Protein AF-A0A962BWR8-F1 (afdb_monomer_lite)

Structure (mmCIF, N/CA/C/O backbone):
data_AF-A0A962BWR8-F1
#
_entry.id   AF-A0A962BWR8-F1
#
loop_
_atom_site.group_PDB
_atom_site.id
_atom_site.type_symbol
_atom_site.label_atom_id
_atom_site.label_alt_id
_atom_site.label_comp_id
_atom_site.label_asym_id
_atom_site.label_entity_id
_atom_site.label_seq_id
_atom_site.pdbx_PDB_ins_code
_atom_site.Cartn_x
_atom_site.Cartn_y
_atom_site.Cartn_z
_atom_site.occupancy
_atom_site.B_iso_or_equiv
_atom_site.auth_seq_id
_atom_site.auth_comp_id
_atom_site.auth_asym_id
_atom_site.auth_atom_id
_atom_site.pdbx_PDB_model_num
ATOM 1 N N . ASN A 1 1 ? -21.742 8.823 1.828 1.00 81.56 1 ASN A N 1
ATOM 2 C CA . ASN A 1 1 ? -21.287 7.888 2.884 1.00 81.56 1 ASN A CA 1
ATOM 3 C C . ASN A 1 1 ? -22.042 8.164 4.175 1.00 81.56 1 ASN A C 1
ATOM 5 O O . ASN A 1 1 ? -22.669 9.212 4.259 1.00 81.56 1 ASN A O 1
ATOM 9 N N . LEU A 1 2 ? -22.054 7.203 5.108 1.00 95.25 2 LEU A N 1
ATOM 10 C CA . LEU A 1 2 ? -22.951 7.196 6.273 1.00 95.25 2 LEU A CA 1
ATOM 11 C C . LEU A 1 2 ? -22.351 7.873 7.514 1.00 95.25 2 LEU A C 1
ATOM 13 O O . LEU A 1 2 ? -23.036 8.660 8.143 1.00 95.25 2 LEU A O 1
ATOM 17 N N . VAL A 1 3 ? -21.090 7.596 7.839 1.00 97.25 3 VAL A N 1
ATOM 18 C CA . VAL A 1 3 ? -20.351 8.223 8.947 1.00 97.25 3 VAL A CA 1
ATOM 19 C C . VAL A 1 3 ? -19.120 8.888 8.342 1.00 97.25 3 VAL A C 1
ATOM 21 O O . VAL A 1 3 ? -18.454 8.269 7.509 1.00 97.25 3 VAL A O 1
ATOM 24 N N . THR A 1 4 ? -18.846 10.142 8.699 1.00 97.38 4 THR A N 1
ATOM 25 C CA . THR A 1 4 ? -17.721 10.913 8.143 1.00 97.38 4 THR A CA 1
ATOM 26 C C . THR A 1 4 ? -16.810 11.459 9.234 1.00 97.38 4 THR A C 1
ATOM 28 O O . THR A 1 4 ? -17.262 11.823 10.311 1.00 97.38 4 THR A O 1
ATOM 31 N N . ASN A 1 5 ? -15.514 11.556 8.971 1.00 97.38 5 ASN A N 1
ATOM 32 C CA . ASN A 1 5 ? -14.559 12.200 9.861 1.00 97.38 5 ASN A CA 1
ATOM 33 C C . ASN A 1 5 ? -14.887 13.696 10.046 1.00 97.38 5 ASN A C 1
ATOM 35 O O . ASN A 1 5 ? -15.147 14.414 9.081 1.00 97.38 5 ASN A O 1
ATOM 39 N N . ALA A 1 6 ? -14.853 14.184 11.286 1.00 96.88 6 ALA A N 1
ATOM 40 C CA . ALA A 1 6 ? -15.118 15.586 11.617 1.00 96.88 6 ALA A CA 1
ATOM 41 C C . ALA A 1 6 ? -13.991 16.530 11.174 1.00 96.88 6 ALA A C 1
ATOM 43 O O . ALA A 1 6 ? -14.228 17.709 10.909 1.00 96.88 6 ALA A O 1
ATOM 44 N N . SER A 1 7 ? -12.765 16.017 11.083 1.00 95.06 7 SER A N 1
ATOM 45 C CA . SER A 1 7 ? -11.599 16.749 10.601 1.00 95.06 7 SER A CA 1
ATOM 46 C C . SER A 1 7 ? -10.652 15.823 9.843 1.00 95.06 7 SER A C 1
ATOM 48 O O . SER A 1 7 ? -10.707 14.602 10.001 1.00 95.06 7 SER A O 1
ATOM 50 N N . TRP A 1 8 ? -9.738 16.383 9.048 1.00 94.81 8 TRP A N 1
ATOM 51 C CA . TRP A 1 8 ? -8.704 15.595 8.367 1.00 94.81 8 TRP A CA 1
ATOM 52 C C . TRP A 1 8 ? -7.778 14.854 9.333 1.00 94.81 8 TRP A C 1
ATOM 54 O O . TRP A 1 8 ? -7.231 13.828 8.950 1.00 94.81 8 TRP A O 1
ATOM 64 N N . ASN A 1 9 ? -7.664 15.295 10.591 1.00 94.62 9 ASN A N 1
ATOM 65 C CA . ASN A 1 9 ? -6.887 14.578 11.605 1.00 94.62 9 ASN A CA 1
ATOM 66 C C . ASN A 1 9 ? -7.457 13.174 11.887 1.00 94.62 9 ASN A C 1
ATOM 68 O O . ASN A 1 9 ? -6.732 12.268 12.293 1.00 94.62 9 ASN A O 1
ATOM 72 N N . ASP A 1 10 ? -8.759 13.004 11.646 1.00 96.44 10 ASP A N 1
ATOM 73 C CA . ASP A 1 10 ? -9.541 11.803 11.929 1.00 96.44 10 ASP A CA 1
ATOM 74 C C . ASP A 1 10 ? -9.836 10.987 10.661 1.00 96.44 10 ASP A C 1
ATOM 76 O O . ASP A 1 10 ? -10.723 10.137 10.659 1.00 96.44 10 ASP A O 1
ATOM 80 N N . ILE A 1 11 ? -9.118 11.239 9.560 1.00 97.00 11 ILE A N 1
ATOM 81 C CA . ILE A 1 11 ? -9.380 10.622 8.246 1.00 97.00 11 ILE A CA 1
ATOM 82 C C . ILE A 1 11 ? -9.348 9.085 8.270 1.00 97.00 11 ILE A C 1
ATOM 84 O O . ILE A 1 11 ? -10.010 8.429 7.465 1.00 97.00 11 ILE A O 1
ATOM 88 N N . TRP A 1 12 ? -8.642 8.492 9.235 1.00 98.00 12 TRP A N 1
ATOM 89 C CA . TRP A 1 12 ? -8.629 7.047 9.446 1.00 98.00 12 TRP A CA 1
ATOM 90 C C . TRP A 1 12 ? -10.008 6.462 9.793 1.00 98.00 12 TRP A C 1
ATOM 92 O O . TRP A 1 12 ? -10.254 5.293 9.501 1.00 98.00 12 TRP A O 1
ATOM 102 N N . LEU A 1 13 ? -10.927 7.250 10.368 1.00 98.44 13 LEU A N 1
ATOM 103 C CA . LEU A 1 13 ? -12.303 6.810 10.627 1.00 98.44 13 LEU A CA 1
ATOM 104 C C . LEU A 1 13 ? -13.076 6.550 9.333 1.00 98.44 13 LEU A C 1
ATOM 106 O O . LEU A 1 13 ? -13.993 5.733 9.327 1.00 98.44 13 LEU A O 1
ATOM 110 N N . ASN A 1 14 ? -12.681 7.188 8.230 1.00 98.06 14 ASN A N 1
ATOM 111 C CA . ASN A 1 14 ? -13.200 6.857 6.912 1.00 98.06 14 ASN A CA 1
ATOM 112 C C . ASN A 1 14 ? -12.399 5.708 6.306 1.00 98.06 14 ASN A C 1
ATOM 114 O O . ASN A 1 14 ? -12.955 4.652 6.006 1.00 98.06 14 ASN A O 1
ATOM 118 N N . GLU A 1 15 ? -11.095 5.910 6.121 1.00 98.06 15 GLU A N 1
ATOM 119 C CA . GLU A 1 15 ? -10.286 5.031 5.273 1.00 98.06 15 GLU A CA 1
ATOM 120 C C . GLU A 1 15 ? -9.938 3.705 5.942 1.00 98.06 15 GLU A C 1
ATOM 122 O O . GLU A 1 15 ? -9.932 2.667 5.285 1.00 98.06 15 GLU A O 1
ATOM 127 N N . GLY A 1 16 ? -9.727 3.705 7.257 1.00 98.44 16 GLY A N 1
ATOM 128 C CA . GLY A 1 16 ? -9.453 2.498 8.030 1.00 98.44 16 GLY A CA 1
ATOM 129 C C . GLY A 1 16 ? -10.673 1.591 8.107 1.00 98.44 16 GLY A C 1
ATOM 130 O O . GLY A 1 16 ? -10.566 0.389 7.873 1.00 98.44 16 GLY A O 1
ATOM 131 N N . PHE A 1 17 ? -11.853 2.170 8.355 1.00 98.62 17 PHE A N 1
ATOM 132 C CA . PHE A 1 17 ? -13.122 1.438 8.317 1.00 98.62 17 PHE A CA 1
ATOM 133 C C . PHE A 1 17 ? -13.446 0.936 6.916 1.00 98.62 17 PHE A C 1
ATOM 135 O O . PHE A 1 17 ? -13.842 -0.217 6.765 1.00 98.62 17 PHE A O 1
ATOM 142 N N . THR A 1 18 ? -13.259 1.775 5.895 1.00 98.50 18 THR A N 1
ATOM 143 C CA . THR A 1 18 ? -13.504 1.384 4.503 1.00 98.50 18 THR A CA 1
ATOM 144 C C . THR A 1 18 ? -12.588 0.237 4.101 1.00 98.50 18 THR A C 1
ATOM 146 O O . THR A 1 18 ? -13.089 -0.775 3.633 1.00 98.50 18 THR A O 1
ATOM 149 N N . SER A 1 19 ? -11.286 0.336 4.378 1.00 98.69 19 SER A N 1
ATOM 150 C CA . SER A 1 19 ? -10.302 -0.708 4.058 1.00 98.69 19 SER A CA 1
ATOM 151 C C . SER A 1 19 ? -10.577 -2.011 4.825 1.00 98.69 19 SER A C 1
ATOM 153 O O . SER A 1 19 ? -10.483 -3.103 4.266 1.00 98.69 19 SER A O 1
ATOM 155 N N . TYR A 1 20 ? -10.986 -1.920 6.097 1.00 98.75 20 TYR A N 1
ATOM 156 C CA . TYR A 1 20 ? -11.400 -3.088 6.877 1.00 98.75 20 TYR A CA 1
ATOM 157 C C . TYR A 1 20 ? -12.636 -3.771 6.273 1.00 98.75 20 TYR A C 1
ATOM 159 O O . TYR A 1 20 ? -12.640 -4.983 6.057 1.00 98.75 20 TYR A O 1
ATOM 167 N N . VAL A 1 21 ? -13.688 -3.003 5.974 1.00 98.44 21 VAL A N 1
ATOM 168 C CA . VAL A 1 21 ? -14.935 -3.538 5.406 1.00 98.44 21 VAL A CA 1
ATOM 169 C C . VAL A 1 21 ? -14.729 -4.041 3.974 1.00 98.44 21 VAL A C 1
ATOM 171 O O . VAL A 1 21 ? -15.295 -5.071 3.615 1.00 98.44 21 VAL A O 1
ATOM 174 N N . GLU A 1 22 ? -13.893 -3.378 3.176 1.00 98.56 22 GLU A N 1
ATOM 175 C CA . GLU A 1 22 ? -13.475 -3.831 1.846 1.00 98.56 22 GLU A CA 1
ATOM 176 C C . GLU A 1 22 ? -12.893 -5.243 1.925 1.00 98.56 22 GLU A C 1
ATOM 178 O O . GLU A 1 22 ? -13.391 -6.151 1.259 1.00 98.56 22 GLU A O 1
ATOM 183 N N . ASN A 1 23 ? -11.917 -5.468 2.808 1.00 98.50 23 ASN A N 1
ATOM 184 C CA . ASN A 1 23 ? -11.296 -6.780 2.951 1.00 98.50 23 ASN A CA 1
ATOM 185 C C . ASN A 1 23 ? -12.276 -7.840 3.497 1.00 98.50 23 ASN A C 1
ATOM 187 O O . ASN A 1 23 ? -12.237 -8.995 3.073 1.00 98.50 23 ASN A O 1
ATOM 191 N N . ARG A 1 24 ? -13.236 -7.452 4.353 1.00 98.44 24 ARG A N 1
ATOM 192 C CA . ARG A 1 24 ? -14.342 -8.334 4.781 1.00 98.44 24 ARG A CA 1
ATOM 193 C C . ARG A 1 24 ? -15.252 -8.743 3.617 1.00 98.44 24 ARG A C 1
ATOM 195 O O . ARG A 1 24 ? -15.729 -9.878 3.596 1.00 98.44 24 ARG A O 1
ATOM 202 N N . VAL A 1 25 ? -15.489 -7.856 2.649 1.00 98.56 25 VAL A N 1
ATOM 203 C CA . VAL A 1 25 ? -16.238 -8.176 1.422 1.00 98.56 25 VAL A CA 1
ATOM 204 C C . VAL A 1 25 ? -15.415 -9.080 0.504 1.00 98.56 25 VAL A C 1
ATOM 206 O O . VAL A 1 25 ? -15.958 -10.051 -0.021 1.00 98.56 25 VAL A O 1
ATOM 209 N N . VAL A 1 26 ? -14.111 -8.824 0.355 1.00 98.38 26 VAL A N 1
ATOM 210 C CA . VAL A 1 26 ? -13.200 -9.709 -0.390 1.00 98.38 26 VAL A CA 1
ATOM 211 C C . VAL A 1 26 ? -13.207 -11.111 0.209 1.00 98.38 26 VAL A C 1
ATOM 213 O O . VAL A 1 26 ? -13.389 -12.080 -0.521 1.00 98.38 26 VAL A O 1
ATOM 216 N N . GLU A 1 27 ? -13.098 -11.232 1.532 1.00 98.31 27 GLU A N 1
ATOM 217 C CA . GLU A 1 27 ? -13.175 -12.519 2.222 1.00 98.31 27 GLU A CA 1
ATOM 218 C C . GLU A 1 27 ? -14.499 -13.241 1.938 1.00 98.31 27 GLU A C 1
ATOM 220 O O . GLU A 1 27 ? -14.503 -14.443 1.675 1.00 98.31 27 GLU A O 1
ATOM 225 N N . ALA A 1 28 ? -15.623 -12.521 1.971 1.00 98.31 28 ALA A N 1
ATOM 226 C CA . ALA A 1 28 ? -16.941 -13.105 1.742 1.00 98.31 28 ALA A CA 1
ATOM 227 C C . ALA A 1 28 ? -17.148 -13.589 0.294 1.00 98.31 28 ALA A C 1
ATOM 229 O O . ALA A 1 28 ? -17.869 -14.562 0.080 1.00 98.31 28 ALA A O 1
ATOM 230 N N . LEU A 1 29 ? -16.542 -12.917 -0.692 1.00 98.38 29 LEU A N 1
ATOM 231 C CA . LEU A 1 29 ? -16.726 -13.214 -2.118 1.00 98.38 29 LEU A CA 1
ATOM 232 C C . LEU A 1 29 ? -15.668 -14.163 -2.688 1.00 98.38 29 LEU A C 1
ATOM 234 O O . LEU A 1 29 ? -15.992 -15.026 -3.502 1.00 98.38 29 LEU A O 1
ATOM 238 N N . TYR A 1 30 ? -14.414 -13.993 -2.276 1.00 97.44 30 TYR A N 1
ATOM 239 C CA . TYR A 1 30 ? -13.247 -14.674 -2.842 1.00 97.44 30 TYR A CA 1
ATOM 240 C C . TYR A 1 30 ? -12.526 -15.576 -1.833 1.00 97.44 30 TYR A C 1
ATOM 242 O O . TYR A 1 30 ? -11.615 -16.317 -2.197 1.00 97.44 30 TYR A O 1
ATOM 250 N N . GLY A 1 31 ? -12.962 -15.565 -0.574 1.00 97.88 31 GLY A N 1
ATOM 251 C CA . GLY A 1 31 ? -12.434 -16.416 0.481 1.00 97.88 31 GLY A CA 1
ATOM 252 C C . GLY A 1 31 ? -11.298 -15.780 1.279 1.00 97.88 31 GLY A C 1
ATOM 253 O O . GLY A 1 31 ? -10.623 -14.838 0.860 1.00 97.88 31 GLY A O 1
ATOM 254 N N . LYS A 1 32 ? -11.074 -16.354 2.464 1.00 96.88 32 LYS A N 1
ATOM 255 C CA . LYS A 1 32 ? -10.088 -15.887 3.448 1.00 96.88 32 LYS A CA 1
ATOM 256 C C . LYS A 1 32 ? -8.651 -15.900 2.940 1.00 96.88 32 LYS A C 1
ATOM 258 O O . LYS A 1 32 ? -7.852 -15.066 3.341 1.00 96.88 32 LYS A O 1
ATOM 263 N N . GLU A 1 33 ? -8.313 -16.841 2.068 1.00 96.56 33 GLU A N 1
ATOM 264 C CA . GLU A 1 33 ? -6.963 -16.919 1.517 1.00 96.56 33 GLU A CA 1
ATOM 265 C C . GLU A 1 33 ? -6.621 -15.664 0.698 1.00 96.56 33 GLU A C 1
ATOM 267 O O . GLU A 1 33 ? -5.561 -15.074 0.903 1.00 96.56 33 GLU A O 1
ATOM 272 N N . GLN A 1 34 ? -7.530 -15.205 -0.173 1.00 97.69 34 GLN A N 1
ATOM 273 C CA . GLN A 1 34 ? -7.305 -13.992 -0.961 1.00 97.69 34 GLN A CA 1
ATOM 274 C C . GLN A 1 34 ? -7.304 -12.738 -0.084 1.00 97.69 34 GLN A C 1
ATOM 276 O O . GLN A 1 34 ? -6.421 -11.897 -0.244 1.00 97.69 34 GLN A O 1
ATOM 281 N N . SER A 1 35 ? -8.235 -12.623 0.869 1.00 98.00 35 SER A N 1
ATOM 282 C CA . SER A 1 35 ? -8.270 -11.459 1.761 1.00 98.00 35 SER A CA 1
ATOM 283 C C . SER A 1 35 ? -6.986 -11.338 2.594 1.00 98.00 35 SER A C 1
ATOM 285 O O . SER A 1 35 ? -6.444 -10.242 2.732 1.00 98.00 35 SER A O 1
ATOM 287 N N . GLN A 1 36 ? -6.419 -12.465 3.044 1.00 97.69 36 GLN A N 1
ATOM 288 C CA . GLN A 1 36 ? -5.125 -12.497 3.730 1.00 97.69 36 GLN A CA 1
ATOM 289 C C . GLN A 1 36 ? -3.944 -12.138 2.818 1.00 97.69 36 GLN A C 1
ATOM 291 O O . GLN A 1 36 ? -3.004 -11.499 3.285 1.00 97.69 36 GLN A O 1
ATOM 296 N N . MET A 1 37 ? -3.963 -12.515 1.532 1.00 98.25 37 MET A N 1
ATOM 297 C CA . MET A 1 37 ? -2.938 -12.060 0.579 1.00 98.25 37 MET A CA 1
ATOM 298 C C . MET A 1 37 ? -2.951 -10.539 0.425 1.00 98.25 37 MET A C 1
ATOM 300 O O . MET A 1 37 ? -1.893 -9.912 0.421 1.00 98.25 37 MET A O 1
ATOM 304 N N . GLU A 1 38 ? -4.138 -9.942 0.328 1.00 98.25 38 GLU A N 1
ATOM 305 C CA . GLU A 1 38 ? -4.286 -8.490 0.218 1.00 98.25 38 GLU A CA 1
ATOM 306 C C . GLU A 1 38 ? -3.805 -7.765 1.480 1.00 98.25 38 GLU A C 1
ATOM 308 O O . GLU A 1 38 ? -3.123 -6.744 1.366 1.00 98.25 38 GLU A O 1
ATOM 313 N N . ASP A 1 39 ? -4.062 -8.322 2.668 1.00 98.25 39 ASP A N 1
ATOM 314 C CA . ASP A 1 39 ? -3.499 -7.810 3.921 1.00 98.25 39 ASP A CA 1
ATOM 315 C C . ASP A 1 39 ? -1.967 -7.885 3.934 1.00 98.25 39 ASP A C 1
ATOM 317 O O . ASP A 1 39 ? -1.317 -6.905 4.292 1.00 98.25 39 ASP A O 1
ATOM 321 N N . VAL A 1 40 ? -1.368 -9.015 3.531 1.00 98.25 40 VAL A N 1
ATOM 322 C CA . VAL A 1 40 ? 0.100 -9.171 3.477 1.00 98.25 40 VAL A CA 1
ATOM 323 C C . VAL A 1 40 ? 0.724 -8.113 2.566 1.00 98.25 40 VAL A C 1
ATOM 325 O O . VAL A 1 40 ? 1.654 -7.421 2.983 1.00 98.25 40 VAL A O 1
ATOM 328 N N . ILE A 1 41 ? 0.186 -7.946 1.354 1.00 97.00 41 ILE A N 1
ATOM 329 C CA . ILE A 1 41 ? 0.675 -6.966 0.372 1.00 97.00 41 ILE A CA 1
ATOM 330 C C . ILE A 1 41 ? 0.523 -5.540 0.918 1.00 97.00 41 ILE A C 1
ATOM 332 O O . ILE A 1 41 ? 1.458 -4.741 0.859 1.00 97.00 41 ILE A O 1
ATOM 336 N N . SER A 1 42 ? -0.630 -5.220 1.507 1.00 97.19 42 SER A N 1
ATOM 337 C CA . SER A 1 42 ? -0.908 -3.883 2.045 1.00 97.19 42 SER A CA 1
ATOM 338 C C . SER A 1 42 ? -0.008 -3.547 3.237 1.00 97.19 42 SER A C 1
ATOM 340 O O . SER A 1 42 ? 0.550 -2.451 3.303 1.00 97.19 42 SER A O 1
ATOM 342 N N . GLN A 1 43 ? 0.188 -4.499 4.155 1.00 97.81 43 GLN A N 1
ATOM 343 C CA . GLN A 1 43 ? 1.084 -4.356 5.307 1.00 97.81 43 GLN A CA 1
ATOM 344 C C . GLN A 1 43 ? 2.543 -4.183 4.865 1.00 97.81 43 GLN A C 1
ATOM 346 O O . GLN A 1 43 ? 3.248 -3.347 5.429 1.00 97.81 43 GLN A O 1
ATOM 351 N N . HIS A 1 44 ? 2.986 -4.917 3.838 1.00 95.25 44 HIS A N 1
ATOM 352 C CA . HIS A 1 44 ? 4.319 -4.746 3.259 1.00 95.25 44 HIS A CA 1
ATOM 353 C C . HIS A 1 44 ? 4.498 -3.358 2.628 1.00 95.25 44 HIS A C 1
ATOM 355 O O . HIS A 1 44 ? 5.483 -2.674 2.913 1.00 95.25 44 HIS A O 1
ATOM 361 N N . GLY A 1 45 ? 3.529 -2.909 1.822 1.00 93.62 45 GLY A N 1
ATOM 362 C CA . GLY A 1 45 ? 3.550 -1.578 1.217 1.00 93.62 45 GLY A CA 1
ATOM 363 C C . GLY A 1 45 ? 3.623 -0.462 2.262 1.00 93.62 45 GLY A C 1
ATOM 364 O O . GLY A 1 45 ? 4.438 0.453 2.130 1.00 93.62 45 GLY A O 1
ATOM 365 N N . LEU A 1 46 ? 2.846 -0.577 3.344 1.00 97.00 46 LEU A N 1
ATOM 366 C CA . LEU A 1 46 ? 2.898 0.376 4.450 1.00 97.00 46 LEU A CA 1
ATOM 367 C C . LEU A 1 46 ? 4.262 0.362 5.159 1.00 97.00 46 LEU A C 1
ATOM 369 O O . LEU A 1 46 ? 4.784 1.424 5.486 1.00 97.00 46 LEU A O 1
ATOM 373 N N . ASP A 1 47 ? 4.874 -0.806 5.383 1.00 95.94 47 ASP A N 1
ATOM 374 C CA . ASP A 1 47 ? 6.205 -0.884 6.002 1.00 95.94 47 ASP A CA 1
ATOM 375 C C . ASP A 1 47 ? 7.272 -0.135 5.189 1.00 95.94 47 ASP A C 1
ATOM 377 O O . ASP A 1 47 ? 8.202 0.430 5.768 1.00 95.94 47 ASP A O 1
ATOM 381 N N . LEU A 1 48 ? 7.173 -0.151 3.856 1.00 93.19 48 LEU A N 1
ATOM 382 C CA . LEU A 1 48 ? 8.070 0.606 2.983 1.00 93.19 48 LEU A CA 1
ATOM 383 C C . LEU A 1 48 ? 7.813 2.110 3.101 1.00 93.19 48 LEU A C 1
ATOM 385 O O . LEU A 1 48 ? 8.752 2.869 3.325 1.00 93.19 48 LEU A O 1
ATOM 389 N N . GLU A 1 49 ? 6.550 2.529 3.030 1.00 94.00 49 GLU A N 1
ATOM 390 C CA . GLU A 1 49 ? 6.160 3.937 3.151 1.00 94.00 49 GLU A CA 1
ATOM 391 C C . GLU A 1 49 ? 6.586 4.540 4.500 1.00 94.00 49 GLU A C 1
ATOM 393 O O . GLU A 1 49 ? 7.187 5.614 4.550 1.00 94.00 49 GLU A O 1
ATOM 398 N N . LEU A 1 50 ? 6.371 3.816 5.604 1.00 96.12 50 LEU A N 1
ATOM 399 C CA . LEU A 1 50 ? 6.736 4.257 6.953 1.00 96.12 50 LEU A CA 1
ATOM 400 C C . LEU A 1 50 ? 8.246 4.495 7.133 1.00 96.12 50 LEU A C 1
ATOM 402 O O . LEU A 1 50 ? 8.629 5.276 8.004 1.00 96.12 50 LEU A O 1
ATOM 406 N N . LYS A 1 51 ? 9.115 3.851 6.342 1.00 95.19 51 LYS A N 1
ATOM 407 C CA . LYS A 1 51 ? 10.573 4.087 6.403 1.00 95.19 51 LYS A CA 1
ATOM 408 C C . LYS A 1 51 ? 10.966 5.450 5.840 1.00 95.19 51 LYS A C 1
ATOM 410 O O . LYS A 1 51 ? 11.950 6.026 6.294 1.00 95.19 51 LYS A O 1
ATOM 415 N N . GLU A 1 52 ? 10.217 5.946 4.862 1.00 90.81 52 GLU A N 1
ATOM 416 C CA . GLU A 1 52 ? 10.484 7.216 4.175 1.00 90.81 52 GLU A CA 1
ATOM 417 C C . GLU A 1 52 ? 9.665 8.378 4.761 1.00 90.81 52 GLU A C 1
ATOM 419 O O . GLU A 1 52 ? 9.999 9.550 4.579 1.00 90.81 52 GLU A O 1
ATOM 424 N N . MET A 1 53 ? 8.595 8.061 5.490 1.00 92.44 53 MET A N 1
ATOM 425 C CA . MET A 1 53 ? 7.663 9.026 6.060 1.00 92.44 53 MET A CA 1
ATOM 426 C C . MET A 1 53 ? 8.189 9.660 7.354 1.00 92.44 53 MET A C 1
ATOM 428 O O . MET A 1 53 ? 8.702 8.979 8.242 1.00 92.44 53 MET A O 1
ATOM 432 N N . ASN A 1 54 ? 7.964 10.967 7.532 1.00 93.12 54 ASN A N 1
ATOM 433 C CA . ASN A 1 54 ? 8.248 11.645 8.799 1.00 93.12 54 ASN A CA 1
ATOM 434 C C . ASN A 1 54 ? 7.438 11.001 9.950 1.00 93.12 54 ASN A C 1
ATOM 436 O O . ASN A 1 54 ? 6.207 10.986 9.864 1.00 93.12 54 ASN A O 1
ATOM 440 N N . PRO A 1 55 ? 8.078 10.541 11.048 1.00 95.00 55 PRO A N 1
ATOM 441 C CA . PRO A 1 55 ? 7.396 9.905 12.179 1.00 95.00 55 PRO A CA 1
ATOM 442 C C . PRO A 1 55 ? 6.218 10.698 12.753 1.00 95.00 55 PRO A C 1
ATOM 444 O O . PRO A 1 55 ? 5.248 10.098 13.206 1.00 95.00 55 PRO A O 1
ATOM 447 N N . LYS A 1 56 ? 6.254 12.037 12.684 1.00 91.69 56 LYS A N 1
ATOM 448 C CA . LYS A 1 56 ? 5.156 12.911 13.130 1.00 91.69 56 LYS A CA 1
ATOM 449 C C . LYS A 1 56 ? 3.811 12.557 12.479 1.00 91.69 56 LYS A C 1
ATOM 451 O O . LYS A 1 56 ? 2.770 12.719 13.107 1.00 91.69 56 LYS A O 1
ATOM 456 N N . TRP A 1 57 ? 3.839 12.098 11.232 1.00 94.19 57 TRP A N 1
ATOM 457 C CA . TRP A 1 57 ? 2.649 11.840 10.423 1.00 94.19 57 TRP A CA 1
ATOM 458 C C . TRP A 1 57 ? 2.247 10.356 10.396 1.00 94.19 57 TRP A C 1
ATOM 460 O O . TRP A 1 57 ? 1.310 9.989 9.703 1.00 94.19 57 TRP A O 1
ATOM 470 N N . GLN A 1 58 ? 2.930 9.496 11.160 1.00 96.44 58 GLN A N 1
ATOM 471 C CA . GLN A 1 58 ? 2.661 8.050 11.198 1.00 96.44 58 GLN A CA 1
ATOM 472 C C . GLN A 1 58 ? 1.618 7.636 12.257 1.00 96.44 58 GLN A C 1
ATOM 474 O O . GLN A 1 58 ? 1.278 6.451 12.378 1.00 96.44 58 GLN A O 1
ATOM 479 N N . ALA A 1 59 ? 1.148 8.583 13.073 1.00 96.88 59 ALA A N 1
ATOM 480 C CA . ALA A 1 59 ? 0.041 8.363 13.999 1.00 96.88 59 ALA A CA 1
ATOM 481 C C . ALA A 1 59 ? -1.265 8.158 13.218 1.00 96.88 59 ALA A C 1
ATOM 483 O O . ALA A 1 59 ? -1.459 8.756 12.161 1.00 96.88 59 ALA A O 1
ATOM 484 N N . LEU A 1 60 ? -2.148 7.297 13.728 1.00 96.75 60 LEU A N 1
ATOM 485 C CA . LEU A 1 60 ? -3.416 7.001 13.065 1.00 96.75 60 LEU A CA 1
ATOM 486 C C . LEU A 1 60 ? -4.424 8.140 13.281 1.00 96.75 60 LEU A C 1
ATOM 488 O O . LEU A 1 60 ? -5.016 8.629 12.322 1.00 96.75 60 LEU A O 1
ATOM 492 N N . ALA A 1 61 ? -4.550 8.604 14.527 1.00 96.62 61 ALA A N 1
ATOM 493 C CA . ALA A 1 61 ? -5.148 9.891 14.855 1.00 96.62 61 ALA A CA 1
ATOM 494 C C . ALA A 1 61 ? -4.068 10.966 14.676 1.00 96.62 61 ALA A C 1
ATOM 496 O O . ALA A 1 61 ? -3.154 11.095 15.496 1.00 96.62 61 ALA A O 1
ATOM 497 N N . MET A 1 62 ? -4.115 11.690 13.558 1.00 93.38 62 MET A N 1
ATOM 498 C CA . MET A 1 62 ? -3.034 12.608 13.203 1.00 93.38 62 MET A CA 1
ATOM 499 C C . MET A 1 62 ? -2.986 13.813 14.154 1.00 93.38 62 MET A C 1
ATOM 501 O O . MET A 1 62 ? -4.025 14.291 14.619 1.00 93.38 62 MET A O 1
ATOM 505 N N . PRO A 1 63 ? -1.789 14.368 14.421 1.00 91.38 63 PRO A N 1
ATOM 506 C CA . PRO A 1 63 ? -1.694 15.649 15.105 1.00 91.38 63 PRO A CA 1
ATOM 507 C C . PRO A 1 63 ? -2.329 16.756 14.253 1.00 91.38 63 PRO A C 1
ATOM 509 O O . PRO A 1 63 ? -2.425 16.640 13.032 1.00 91.38 63 PRO A O 1
ATOM 512 N N . ALA A 1 64 ? -2.704 17.865 14.894 1.00 90.69 64 ALA A N 1
ATOM 513 C CA . ALA A 1 64 ? -3.312 18.999 14.205 1.00 90.69 64 ALA A CA 1
ATOM 514 C C . ALA A 1 64 ? -2.465 19.476 13.009 1.00 90.69 64 ALA A C 1
ATOM 516 O O . ALA A 1 64 ? -1.285 19.809 13.161 1.00 90.69 64 ALA A O 1
ATOM 517 N N . LEU A 1 65 ? -3.093 19.547 11.831 1.00 87.75 65 LEU A N 1
ATOM 518 C CA . LEU A 1 65 ? -2.430 19.958 10.588 1.00 87.75 65 LEU A CA 1
ATOM 519 C C . LEU A 1 65 ? -2.020 21.438 10.578 1.00 87.75 65 LEU A C 1
ATOM 521 O O . LEU A 1 65 ? -1.022 21.800 9.952 1.00 87.75 65 LEU A O 1
ATOM 525 N N . GLY A 1 66 ? -2.751 22.298 11.294 1.00 88.50 66 GLY A N 1
ATOM 526 C CA . GLY A 1 66 ? -2.518 23.742 11.281 1.00 88.50 66 GLY A CA 1
ATOM 527 C C . GLY A 1 66 ? -2.689 24.307 9.869 1.00 88.50 66 GLY A C 1
ATOM 528 O O . GLY A 1 66 ? -3.784 24.253 9.321 1.00 88.50 66 GLY A O 1
ATOM 529 N N . THR A 1 67 ? -1.610 24.836 9.289 1.00 87.56 67 THR A N 1
ATOM 530 C CA . THR A 1 67 ? -1.577 25.354 7.907 1.00 87.56 67 THR A CA 1
ATOM 531 C C . THR A 1 67 ? -1.040 24.348 6.886 1.00 87.56 67 THR A C 1
ATOM 533 O O . THR A 1 67 ? -0.839 24.719 5.735 1.00 87.56 67 THR A O 1
ATOM 536 N N . THR A 1 68 ? -0.740 23.114 7.303 1.00 88.31 68 THR A N 1
ATOM 537 C CA . THR A 1 68 ? -0.264 22.054 6.401 1.00 88.31 68 THR A CA 1
ATOM 538 C C . THR A 1 68 ? -1.414 21.611 5.503 1.00 88.31 68 THR A C 1
ATOM 540 O O . THR A 1 68 ? -2.507 21.344 6.008 1.00 88.31 68 THR A O 1
ATOM 543 N N . ASP A 1 69 ? -1.173 21.521 4.197 1.00 86.69 69 ASP A N 1
ATOM 544 C CA . ASP A 1 69 ? -2.159 21.003 3.249 1.00 86.69 69 ASP A CA 1
ATOM 545 C C . ASP A 1 69 ? -2.419 19.506 3.537 1.00 86.69 69 ASP A C 1
ATOM 547 O O . ASP A 1 69 ? -1.462 18.729 3.620 1.00 86.69 69 ASP A O 1
ATOM 551 N N . PRO A 1 70 ? -3.680 19.064 3.713 1.00 86.38 70 PRO A N 1
ATOM 552 C CA . PRO A 1 70 ? -4.011 17.648 3.864 1.00 86.38 70 PRO A CA 1
ATOM 553 C C . PRO A 1 70 ? -3.443 16.747 2.755 1.00 86.38 70 PRO A C 1
ATOM 555 O O . PRO A 1 70 ? -3.076 15.604 3.033 1.00 86.38 70 PRO A O 1
ATOM 558 N N . ASP A 1 71 ? -3.313 17.252 1.524 1.00 83.12 71 ASP A N 1
ATOM 559 C CA . ASP A 1 71 ? -2.751 16.485 0.407 1.00 83.12 71 ASP A CA 1
ATOM 560 C C . ASP A 1 71 ? -1.241 16.223 0.569 1.00 83.12 71 ASP A C 1
ATOM 562 O O . ASP A 1 71 ? -0.730 15.226 0.050 1.00 83.12 71 ASP A O 1
ATOM 566 N N . GLU A 1 72 ? -0.517 17.063 1.321 1.00 81.25 72 GLU A N 1
ATOM 567 C CA . GLU A 1 72 ? 0.918 16.886 1.602 1.00 81.25 72 GLU A CA 1
ATOM 568 C C . GLU A 1 72 ? 1.195 15.785 2.634 1.00 81.25 72 GLU A C 1
ATOM 570 O O . GLU A 1 72 ? 2.295 15.231 2.666 1.00 81.25 72 GLU A O 1
ATOM 575 N N . VAL A 1 73 ? 0.209 15.455 3.474 1.00 84.62 73 VAL A N 1
ATOM 576 C CA . VAL A 1 73 ? 0.311 14.407 4.507 1.00 84.62 73 VAL A CA 1
ATOM 577 C C . VAL A 1 73 ? -0.457 13.131 4.147 1.00 84.62 73 VAL A C 1
ATOM 579 O O . VAL A 1 73 ? -0.499 12.185 4.938 1.00 84.62 73 VAL A O 1
ATOM 582 N N . SER A 1 74 ? -1.050 13.083 2.950 1.00 86.12 74 SER A N 1
ATOM 583 C CA . SER A 1 74 ? -1.709 11.890 2.420 1.00 86.12 74 SER A CA 1
ATOM 584 C C . SER A 1 74 ? -0.739 10.706 2.385 1.00 86.12 74 SER A C 1
ATOM 586 O O . SER A 1 74 ? 0.356 10.799 1.833 1.00 86.12 74 SER A O 1
ATOM 588 N N . SER A 1 75 ? -1.171 9.569 2.927 1.00 92.25 75 SER A N 1
ATOM 589 C CA . SER A 1 75 ? -0.367 8.346 3.036 1.00 92.25 75 SER A CA 1
ATOM 590 C C . SER A 1 75 ? -1.243 7.093 3.085 1.00 92.25 75 SER A C 1
ATOM 592 O O . SER A 1 75 ? -2.470 7.184 3.179 1.00 92.25 75 SER A O 1
ATOM 594 N N . GLY A 1 76 ? -0.622 5.914 3.068 1.00 95.06 76 GLY A N 1
ATOM 595 C CA . GLY A 1 76 ? -1.279 4.632 3.328 1.00 95.06 76 GLY A CA 1
ATOM 596 C C . GLY A 1 76 ? -1.632 4.387 4.800 1.00 95.06 76 GLY A C 1
ATOM 597 O O . GLY A 1 76 ? -2.380 3.453 5.092 1.00 95.06 76 GLY A O 1
ATOM 598 N N . VAL A 1 77 ? -1.152 5.217 5.737 1.00 97.69 77 VAL A N 1
ATOM 599 C CA . VAL A 1 77 ? -1.389 5.065 7.186 1.00 97.69 77 VAL A CA 1
ATOM 600 C C . VAL A 1 77 ? -2.881 4.976 7.540 1.00 97.69 77 VAL A C 1
ATOM 602 O O . VAL A 1 77 ? -3.267 3.964 8.132 1.00 97.69 77 VAL A O 1
ATOM 605 N N . PRO A 1 78 ? -3.751 5.947 7.188 1.00 97.94 78 PRO A N 1
ATOM 606 C CA . PRO A 1 78 ? -5.157 5.897 7.592 1.00 97.94 78 PRO A CA 1
ATOM 607 C C . PRO A 1 78 ? -5.909 4.685 7.032 1.00 97.94 78 PRO A C 1
ATOM 609 O O . PRO A 1 78 ? -6.831 4.208 7.684 1.00 97.94 78 PRO A O 1
ATOM 612 N N . TYR A 1 79 ? -5.477 4.154 5.886 1.00 98.50 79 TYR A N 1
ATOM 613 C CA . TYR A 1 79 ? -6.040 2.963 5.253 1.00 98.50 79 TYR A CA 1
ATOM 614 C C . TYR A 1 79 ? -5.561 1.690 5.958 1.00 98.50 79 TYR A C 1
ATOM 616 O O . TYR A 1 79 ? -6.329 0.989 6.614 1.00 98.50 79 TYR A O 1
ATOM 624 N N . VAL A 1 80 ? -4.260 1.408 5.863 1.00 98.62 80 VAL A N 1
ATOM 625 C CA . VAL A 1 80 ? -3.689 0.108 6.227 1.00 98.62 80 VAL A CA 1
ATOM 626 C C . VAL A 1 80 ? -3.521 -0.019 7.739 1.00 98.62 80 VAL A C 1
ATOM 628 O O . VAL A 1 80 ? -3.932 -1.024 8.314 1.00 98.62 80 VAL A O 1
ATOM 631 N N . LYS A 1 81 ? -2.980 1.001 8.424 1.00 98.62 81 LYS A N 1
ATOM 632 C CA . LYS A 1 81 ? -2.876 0.977 9.895 1.00 98.62 81 LYS A CA 1
ATOM 633 C C . LYS A 1 81 ? -4.261 1.062 10.540 1.00 98.62 81 LYS A C 1
ATOM 635 O O . LYS A 1 81 ? -4.486 0.414 11.559 1.00 98.62 81 LYS A O 1
ATOM 640 N N . GLY A 1 82 ? -5.190 1.801 9.927 1.00 98.69 82 GLY A N 1
ATOM 641 C CA . GLY A 1 82 ? -6.585 1.882 10.363 1.00 98.69 82 GLY A CA 1
ATOM 642 C C . GLY A 1 82 ? -7.312 0.543 10.280 1.00 98.69 82 GLY A C 1
ATOM 643 O O . GLY A 1 82 ? -7.867 0.084 11.278 1.00 98.69 82 GLY A O 1
ATOM 644 N N . ALA A 1 83 ? -7.241 -0.134 9.133 1.00 98.81 83 ALA A N 1
ATOM 645 C CA . ALA A 1 83 ? -7.810 -1.470 8.986 1.00 98.81 83 ALA A CA 1
ATOM 646 C C . ALA A 1 83 ? -7.159 -2.480 9.933 1.00 98.81 83 ALA A C 1
ATOM 648 O O . ALA A 1 83 ? -7.857 -3.257 10.581 1.00 98.81 83 ALA A O 1
ATOM 649 N N . TRP A 1 84 ? -5.834 -2.434 10.079 1.00 98.75 84 TRP A N 1
ATOM 650 C CA . TRP A 1 84 ? -5.107 -3.349 10.955 1.00 98.75 84 TRP A CA 1
ATOM 651 C C . TRP A 1 84 ? -5.444 -3.134 12.437 1.00 98.75 84 TRP A C 1
ATOM 653 O O . TRP A 1 84 ? -5.538 -4.098 13.200 1.00 98.75 84 TRP A O 1
ATOM 663 N N . PHE A 1 85 ? -5.717 -1.895 12.850 1.00 98.81 85 PHE A N 1
ATOM 664 C CA . PHE A 1 85 ? -6.253 -1.610 14.178 1.00 98.81 85 PHE A CA 1
ATOM 665 C C . PHE A 1 85 ? -7.640 -2.244 14.380 1.00 98.81 85 PHE A C 1
ATOM 667 O O . PHE A 1 85 ? -7.872 -2.901 15.396 1.00 98.81 85 PHE A O 1
ATOM 674 N N . LEU A 1 86 ? -8.545 -2.137 13.404 1.00 98.81 86 LEU A N 1
ATOM 675 C CA . LEU A 1 86 ? -9.861 -2.784 13.476 1.00 98.81 86 LEU A CA 1
ATOM 676 C C . LEU A 1 86 ? -9.751 -4.319 13.463 1.00 98.81 86 LEU A C 1
ATOM 678 O O . LEU A 1 86 ? -10.427 -4.983 14.244 1.00 98.81 86 LEU A O 1
ATOM 682 N N . GLN A 1 87 ? -8.837 -4.891 12.675 1.00 98.62 87 GLN A N 1
ATOM 683 C CA . GLN A 1 87 ? -8.508 -6.322 12.718 1.00 98.62 87 GLN A CA 1
ATOM 684 C C . GLN A 1 87 ? -7.941 -6.734 14.081 1.00 98.62 87 GLN A C 1
ATOM 686 O O . GLN A 1 87 ? -8.243 -7.818 14.574 1.00 98.62 87 GLN A O 1
ATOM 691 N N . PHE A 1 88 ? -7.132 -5.890 14.725 1.00 98.75 88 PHE A N 1
ATOM 692 C CA . PHE A 1 88 ? -6.654 -6.137 16.084 1.00 98.75 88 PHE A CA 1
ATOM 693 C C . PHE A 1 88 ? -7.821 -6.204 17.079 1.00 98.75 88 PHE A C 1
ATOM 695 O O . PHE A 1 88 ? -7.859 -7.125 17.897 1.00 98.75 88 PHE A O 1
ATOM 702 N N . LEU A 1 89 ? -8.796 -5.294 16.989 1.00 98.69 89 LEU A N 1
ATOM 703 C CA . LEU A 1 89 ? -10.010 -5.363 17.806 1.00 98.69 89 LEU A CA 1
ATOM 704 C C . LEU A 1 89 ? -10.806 -6.643 17.501 1.00 98.69 89 LEU A C 1
ATOM 706 O O . LEU A 1 89 ? -11.140 -7.388 18.422 1.00 98.69 89 LEU A O 1
ATOM 710 N N . GLU A 1 90 ? -11.015 -6.974 16.226 1.00 98.50 90 GLU A N 1
ATOM 711 C CA . GLU A 1 90 ? -11.658 -8.225 15.809 1.00 98.50 90 GLU A CA 1
ATOM 712 C C . GLU A 1 90 ? -10.964 -9.455 16.416 1.00 98.50 90 GLU A C 1
ATOM 714 O O . GLU A 1 90 ? -11.623 -10.335 16.960 1.00 98.50 90 GLU A O 1
ATOM 719 N N . GLN A 1 91 ? -9.631 -9.511 16.387 1.00 97.50 91 GLN A N 1
ATOM 720 C CA . GLN A 1 91 ? -8.851 -10.619 16.947 1.00 97.50 91 GLN A CA 1
ATOM 721 C C . GLN A 1 91 ? -8.995 -10.741 18.470 1.00 97.50 91 GLN A C 1
ATOM 723 O O . GLN A 1 91 ? -8.866 -11.841 19.009 1.00 97.50 91 GLN A O 1
ATOM 728 N N . ARG A 1 92 ? -9.213 -9.628 19.178 1.00 98.00 92 ARG A N 1
ATOM 729 C CA . ARG A 1 92 ? -9.315 -9.595 20.646 1.00 98.00 92 ARG A CA 1
ATOM 730 C C . ARG A 1 92 ? -10.721 -9.900 21.158 1.00 98.00 92 ARG A C 1
ATOM 732 O O . ARG A 1 92 ? -10.850 -10.457 22.248 1.00 98.00 92 ARG A O 1
ATOM 739 N N . PHE A 1 93 ? -11.749 -9.558 20.388 1.00 98.44 93 PHE A N 1
ATOM 740 C CA . PHE A 1 93 ? -13.151 -9.741 20.777 1.00 98.44 93 PHE A CA 1
ATOM 741 C C . PHE A 1 93 ? -13.855 -10.888 20.036 1.00 98.44 93 PHE A C 1
ATOM 743 O O . PHE A 1 93 ? -14.843 -11.416 20.539 1.00 98.44 93 PHE A O 1
ATOM 750 N N . GLY A 1 94 ? -13.340 -11.307 18.879 1.00 98.12 94 GLY A N 1
ATOM 751 C CA . GLY A 1 94 ? -14.007 -12.230 17.963 1.00 98.12 94 GLY A CA 1
ATOM 752 C C . GLY A 1 94 ? -15.128 -11.549 17.171 1.00 98.12 94 GLY A C 1
ATOM 753 O O . GLY A 1 94 ? -15.769 -10.608 17.642 1.00 98.12 94 GLY A O 1
ATOM 754 N N . ARG A 1 95 ? -15.402 -12.045 15.958 1.00 97.94 95 ARG A N 1
ATOM 755 C CA . ARG A 1 95 ? -16.417 -11.463 15.056 1.00 97.94 95 ARG A CA 1
ATOM 756 C C . ARG A 1 95 ? -17.826 -11.459 15.638 1.00 97.94 95 ARG A C 1
ATOM 758 O O . ARG A 1 95 ? -18.564 -10.511 15.412 1.00 97.94 95 ARG A O 1
ATOM 765 N N . GLU A 1 96 ? -18.183 -12.469 16.429 1.00 98.12 96 GLU A N 1
ATOM 766 C CA . GLU A 1 96 ? -19.507 -12.547 17.065 1.00 98.12 96 GLU A CA 1
ATOM 767 C C . GLU A 1 96 ? -19.798 -11.348 17.980 1.00 98.12 96 GLU A C 1
ATOM 769 O O . GLU A 1 96 ? -20.949 -10.941 18.117 1.00 98.12 96 GLU A O 1
ATOM 774 N N . VAL A 1 97 ? -18.757 -10.756 18.575 1.00 98.44 97 VAL A N 1
ATOM 775 C CA . VAL A 1 97 ? -18.859 -9.561 19.422 1.00 98.44 97 VAL A CA 1
ATOM 776 C C . VAL A 1 97 ? -18.556 -8.289 18.629 1.00 98.44 97 VAL A C 1
ATOM 778 O O . VAL A 1 97 ? -19.224 -7.272 18.816 1.00 98.44 97 VAL A O 1
ATOM 781 N N . PHE A 1 98 ? -17.562 -8.335 17.741 1.00 98.69 98 PHE A N 1
ATOM 782 C CA . PHE A 1 98 ? -17.083 -7.161 17.017 1.00 98.69 98 PHE A CA 1
ATOM 783 C C . PHE A 1 98 ? -18.025 -6.709 15.892 1.00 98.69 98 PHE A C 1
ATOM 785 O O . PHE A 1 98 ? -18.233 -5.509 15.723 1.00 98.69 98 PHE A O 1
ATOM 792 N N . ASP A 1 99 ? -18.658 -7.634 15.166 1.00 98.62 99 ASP A N 1
ATOM 793 C CA . ASP A 1 99 ? -19.546 -7.286 14.051 1.00 98.62 99 ASP A CA 1
ATOM 794 C C . ASP A 1 99 ? -20.810 -6.531 14.519 1.00 98.62 99 ASP A C 1
ATOM 796 O O . ASP A 1 99 ? -21.150 -5.512 13.908 1.00 98.62 99 ASP A O 1
ATOM 800 N N . PRO A 1 100 ? -21.506 -6.938 15.607 1.00 98.56 100 PRO A N 1
ATOM 801 C CA . PRO A 1 100 ? -22.600 -6.142 16.167 1.00 98.56 100 PRO A CA 1
ATOM 802 C C . PRO A 1 100 ? -22.157 -4.763 16.664 1.00 98.56 100 PRO A C 1
ATOM 804 O O . PRO A 1 100 ? -22.902 -3.801 16.498 1.00 98.56 100 PRO A O 1
ATOM 807 N N . PHE A 1 101 ? -20.954 -4.653 17.238 1.00 98.62 101 PHE A N 1
ATOM 808 C CA . PHE A 1 101 ? -20.378 -3.370 17.645 1.00 98.62 101 PHE A CA 1
ATOM 809 C C . PHE A 1 101 ? -20.172 -2.437 16.443 1.00 98.62 101 PHE A C 1
ATOM 811 O O . PHE A 1 101 ? -20.599 -1.286 16.487 1.00 98.62 101 PHE A O 1
ATOM 818 N N . LEU A 1 102 ? -19.588 -2.937 15.349 1.00 98.06 102 LEU A N 1
ATOM 819 C CA . LEU A 1 102 ? -19.396 -2.161 14.119 1.00 98.06 102 LEU A CA 1
ATOM 820 C C . LEU A 1 102 ? -20.720 -1.720 13.495 1.00 98.06 102 LEU A C 1
ATOM 822 O O . LEU A 1 102 ? -20.840 -0.581 13.050 1.00 98.06 102 LEU A O 1
ATOM 826 N N . ARG A 1 103 ? -21.723 -2.604 13.472 1.00 98.25 103 ARG A N 1
ATOM 827 C CA . ARG A 1 103 ? -23.062 -2.241 12.992 1.00 98.25 103 ARG A CA 1
ATOM 828 C C . ARG A 1 103 ? -23.668 -1.139 13.856 1.00 98.25 103 ARG A C 1
ATOM 830 O O . ARG A 1 103 ? -24.126 -0.140 13.318 1.00 98.25 103 ARG A O 1
ATOM 837 N N . GLY A 1 104 ? -23.592 -1.295 15.179 1.00 98.50 104 GLY A N 1
ATOM 838 C CA . GLY A 1 104 ? -24.042 -0.284 16.130 1.00 98.50 104 GLY A CA 1
ATOM 839 C C . GLY A 1 104 ? -23.362 1.067 15.914 1.00 98.50 104 GLY A C 1
ATOM 840 O O . GLY A 1 104 ? -24.050 2.080 15.924 1.00 98.50 104 GLY A O 1
ATOM 841 N N . TRP A 1 105 ? -22.048 1.081 15.658 1.00 98.44 105 TRP A N 1
ATOM 842 C CA . TRP A 1 105 ? -21.289 2.301 15.368 1.00 98.44 105 TRP A CA 1
ATOM 843 C C . TRP A 1 105 ? -21.846 3.044 14.151 1.00 98.44 105 TRP A C 1
ATOM 845 O O . TRP A 1 105 ? -22.082 4.250 14.225 1.00 98.44 105 TRP A O 1
ATOM 855 N N . PHE A 1 106 ? -22.090 2.331 13.048 1.00 98.31 106 PHE A N 1
ATOM 856 C CA . PHE A 1 106 ? -22.654 2.924 11.836 1.00 98.31 106 PHE A CA 1
ATOM 857 C C . PHE A 1 106 ? -24.101 3.391 12.022 1.00 98.31 106 PHE A C 1
ATOM 859 O O . PHE A 1 106 ? -24.449 4.471 11.547 1.00 98.31 106 PHE A O 1
ATOM 866 N N . ASP A 1 107 ? -24.925 2.613 12.727 1.00 98.38 107 ASP A N 1
ATOM 867 C CA . ASP A 1 107 ? -26.329 2.947 12.974 1.00 98.38 107 ASP A CA 1
ATOM 868 C C . ASP A 1 107 ? -26.463 4.181 13.884 1.00 98.38 107 ASP A C 1
ATOM 870 O O . ASP A 1 107 ? -27.249 5.084 13.596 1.00 98.38 107 ASP A O 1
ATOM 874 N N . SER A 1 108 ? -25.676 4.265 14.965 1.00 97.94 108 SER A N 1
ATOM 875 C CA . SER A 1 108 ? -25.774 5.361 15.940 1.00 97.94 108 SER A CA 1
ATOM 876 C C . SER A 1 108 ? -25.196 6.686 15.442 1.00 97.94 108 SER A C 1
ATOM 878 O O . SER A 1 108 ? -25.607 7.743 15.918 1.00 97.94 108 SER A O 1
ATOM 880 N N . HIS A 1 109 ? -24.270 6.643 14.480 1.00 98.25 109 HIS A N 1
ATOM 881 C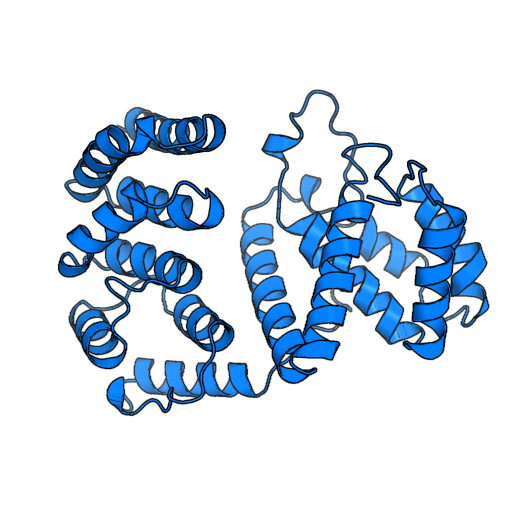 CA . HIS A 1 109 ? -23.629 7.827 13.893 1.00 98.25 109 HIS A CA 1
ATOM 882 C C . HIS A 1 109 ? -24.092 8.095 12.457 1.00 98.25 109 HIS A C 1
ATOM 884 O O . HIS A 1 109 ? -23.456 8.851 11.720 1.00 98.25 109 HIS A O 1
ATOM 890 N N . ALA A 1 110 ? -25.205 7.484 12.043 1.00 98.19 110 ALA A N 1
ATOM 891 C CA . ALA A 1 110 ? -25.763 7.657 10.714 1.00 98.19 110 ALA A CA 1
ATOM 892 C C . ALA A 1 110 ? -25.961 9.143 10.368 1.00 98.19 110 ALA A C 1
ATOM 894 O O . ALA A 1 110 ? -26.667 9.876 11.060 1.00 98.19 110 ALA A O 1
ATOM 895 N N . PHE A 1 111 ? -25.341 9.559 9.264 1.00 98.00 111 PHE A N 1
ATOM 896 C CA . PHE A 1 111 ? -25.295 10.922 8.731 1.00 98.00 111 PHE A CA 1
ATOM 897 C C . PHE A 1 111 ? -24.680 11.961 9.680 1.00 98.00 111 PHE A C 1
ATOM 899 O O . PHE A 1 111 ? -25.052 13.134 9.638 1.00 98.00 111 PHE A O 1
ATOM 906 N N . GLN A 1 112 ? -23.728 11.539 10.514 1.00 98.06 112 GLN A N 1
ATOM 907 C CA . GLN A 1 112 ? -22.996 12.409 11.433 1.00 98.06 112 GLN A CA 1
ATOM 908 C C . GLN A 1 112 ? -21.506 12.479 11.097 1.00 98.06 112 GLN A C 1
ATOM 910 O O . GLN A 1 112 ? -20.942 11.606 10.426 1.00 98.06 112 GLN A O 1
ATOM 915 N N . SER A 1 113 ? -20.877 13.533 11.619 1.00 98.19 113 SER A N 1
ATOM 916 C CA . SER A 1 113 ? -19.429 13.690 11.622 1.00 98.19 113 SER A CA 1
ATOM 917 C C . SER A 1 113 ? -18.855 13.347 12.992 1.00 98.19 113 SER A C 1
ATOM 919 O O . SER A 1 113 ? -19.361 13.847 13.990 1.00 98.19 113 SER A O 1
ATOM 921 N N . VAL A 1 114 ? -17.797 12.538 13.027 1.00 98.12 114 VAL A N 1
ATOM 922 C CA . VAL A 1 114 ? -17.195 11.995 14.256 1.00 98.12 114 VAL A CA 1
ATOM 923 C C . VAL A 1 114 ? -15.685 12.203 14.294 1.00 98.12 114 VAL A C 1
ATOM 925 O O . VAL A 1 114 ? -15.016 12.206 13.259 1.00 98.12 114 VAL A O 1
ATOM 928 N N . ASN A 1 115 ? -15.131 12.360 15.490 1.00 98.06 115 ASN A N 1
ATOM 929 C CA . ASN A 1 115 ? -13.691 12.412 15.728 1.00 98.06 115 ASN A CA 1
ATOM 930 C C . ASN A 1 115 ? -13.175 11.161 16.463 1.00 98.06 115 ASN A C 1
ATOM 932 O O . ASN A 1 115 ? -13.934 10.317 16.946 1.00 98.06 115 ASN A O 1
ATOM 936 N N . SER A 1 116 ? -11.851 11.036 16.552 1.00 98.12 116 SER A N 1
ATOM 937 C CA . SER A 1 116 ? -11.193 9.869 17.149 1.00 98.12 116 SER A CA 1
ATOM 938 C C . SER A 1 116 ? -11.540 9.682 18.631 1.00 98.12 116 SER A C 1
ATOM 940 O O . SER A 1 116 ? -11.647 8.547 19.091 1.00 98.12 116 SER A O 1
ATOM 942 N N . ALA A 1 117 ? -11.752 10.768 19.383 1.00 98.00 117 ALA A N 1
ATOM 943 C CA . ALA A 1 117 ? -12.129 10.689 20.794 1.00 98.00 117 ALA A CA 1
ATOM 944 C C . ALA A 1 117 ? -13.559 10.153 20.973 1.00 98.00 117 ALA A C 1
ATOM 946 O O . ALA A 1 117 ? -13.800 9.366 21.887 1.00 98.00 117 ALA A O 1
ATOM 947 N N . GLU A 1 118 ? -14.484 10.512 20.079 1.00 98.50 118 GLU A N 1
ATOM 948 C CA . GLU A 1 118 ? -15.845 9.958 20.055 1.00 98.50 118 GLU A CA 1
ATOM 949 C C . GLU A 1 118 ? -15.833 8.457 19.745 1.00 98.50 118 GLU A C 1
ATOM 951 O O . GLU A 1 118 ? -16.514 7.688 20.423 1.00 98.50 118 GLU A O 1
ATOM 956 N N . PHE A 1 119 ? -14.995 8.007 18.801 1.00 98.50 119 PHE A N 1
ATOM 957 C CA . PHE A 1 119 ? -14.813 6.573 18.556 1.00 98.50 119 PHE A CA 1
ATOM 958 C C . PHE A 1 119 ? -14.265 5.835 19.785 1.00 98.50 119 PHE A C 1
ATOM 960 O O . PHE A 1 119 ? -14.776 4.776 20.150 1.00 98.50 119 PHE A O 1
ATOM 967 N N . VAL A 1 120 ? -13.247 6.391 20.449 1.00 98.50 120 VAL A N 1
ATOM 968 C CA . VAL A 1 120 ? -12.671 5.793 21.664 1.00 98.50 120 VAL A CA 1
ATOM 969 C C . VAL A 1 120 ? -13.711 5.725 22.785 1.00 98.50 120 VAL A C 1
ATOM 971 O O . VAL A 1 120 ? -13.858 4.677 23.412 1.00 98.50 120 VAL A O 1
ATOM 974 N N . ALA A 1 121 ? -14.491 6.788 22.997 1.00 98.62 121 ALA A N 1
ATOM 975 C CA . ALA A 1 121 ? -15.586 6.787 23.966 1.00 98.62 121 ALA A CA 1
ATOM 976 C C . ALA A 1 121 ? -16.625 5.699 23.644 1.00 98.62 121 ALA A C 1
ATOM 978 O O . ALA A 1 121 ? -16.989 4.910 24.519 1.00 98.62 121 ALA A O 1
ATOM 979 N N . TYR A 1 122 ? -17.025 5.585 22.374 1.00 98.69 122 TYR A N 1
ATOM 980 C CA . TYR A 1 122 ? -17.951 4.551 21.923 1.00 98.69 122 TYR A CA 1
ATOM 981 C C . TYR A 1 122 ? -17.394 3.135 22.129 1.00 98.69 122 TYR A C 1
ATOM 983 O O . TYR A 1 122 ? -18.126 2.241 22.558 1.00 98.69 122 TYR A O 1
ATOM 991 N N . LEU A 1 123 ? -16.097 2.919 21.878 1.00 98.38 123 LEU A N 1
ATOM 992 C CA . LEU A 1 123 ? -15.401 1.656 22.140 1.00 98.38 123 LEU A CA 1
ATOM 993 C C . LEU A 1 123 ? -15.432 1.295 23.632 1.00 98.38 123 LEU A C 1
ATOM 995 O O . LEU A 1 123 ? -15.732 0.144 23.969 1.00 98.38 123 LEU A O 1
ATOM 999 N N . HIS A 1 124 ? -15.164 2.254 24.524 1.00 98.31 124 HIS A N 1
ATOM 1000 C CA . HIS A 1 124 ? -15.222 2.042 25.976 1.00 98.31 124 HIS A CA 1
ATOM 1001 C C . HIS A 1 124 ? -16.625 1.721 26.481 1.00 98.31 124 HIS A C 1
ATOM 1003 O O . HIS A 1 124 ? -16.763 0.926 27.409 1.00 98.31 124 HIS A O 1
ATOM 1009 N N . GLU A 1 125 ? -17.652 2.319 25.888 1.00 98.38 125 GLU A N 1
ATOM 1010 C CA . GLU A 1 125 ? -19.038 2.103 26.296 1.00 98.38 125 GLU A CA 1
ATOM 1011 C C . GLU A 1 125 ? -19.611 0.792 25.736 1.00 98.38 125 GLU A C 1
ATOM 1013 O O . GLU A 1 125 ? -20.300 0.060 26.447 1.00 98.38 125 GLU A O 1
ATOM 1018 N N . ASN A 1 126 ? -19.303 0.454 24.479 1.00 98.50 126 ASN A N 1
ATOM 1019 C CA . ASN A 1 126 ? -20.042 -0.578 23.745 1.00 98.50 126 ASN A CA 1
ATOM 1020 C C . ASN A 1 126 ? -19.257 -1.874 23.502 1.00 98.50 126 ASN A C 1
ATOM 1022 O O . ASN A 1 126 ? -19.870 -2.944 23.418 1.00 98.50 126 ASN A O 1
ATOM 1026 N N . LEU A 1 127 ? -17.921 -1.818 23.419 1.00 98.19 127 LEU A N 1
ATOM 1027 C CA . LEU A 1 127 ? -17.084 -2.988 23.121 1.00 98.19 127 LEU A CA 1
ATOM 1028 C C . LEU A 1 127 ? -16.326 -3.492 24.349 1.00 98.19 127 LEU A C 1
ATOM 1030 O O . LEU A 1 127 ? -16.432 -4.667 24.703 1.00 98.19 127 LEU A O 1
ATOM 1034 N N . LEU A 1 128 ? -15.592 -2.609 25.031 1.00 97.00 128 LEU A N 1
ATOM 1035 C CA . LEU A 1 128 ? -14.720 -2.993 26.143 1.00 97.00 128 LEU A CA 1
ATOM 1036 C C . LEU A 1 128 ? -15.454 -3.729 27.284 1.00 97.00 128 LEU A C 1
ATOM 1038 O O . LEU A 1 128 ? -14.906 -4.718 27.775 1.00 97.00 128 LEU A O 1
ATOM 1042 N N . PRO A 1 129 ? -16.703 -3.386 27.670 1.00 97.75 129 PRO A N 1
ATOM 1043 C CA . PRO A 1 129 ? -17.419 -4.107 28.722 1.00 97.75 129 PRO A CA 1
ATOM 1044 C C . PRO A 1 129 ? -17.716 -5.573 28.376 1.00 97.75 129 PRO A C 1
ATOM 1046 O O . PRO A 1 129 ? -17.945 -6.375 29.279 1.00 97.75 129 PRO A O 1
ATOM 1049 N N . LYS A 1 130 ? -17.690 -5.952 27.088 1.00 96.75 130 LYS A N 1
ATOM 1050 C CA . LYS A 1 130 ? -17.870 -7.346 26.641 1.00 96.75 130 LYS A CA 1
ATOM 1051 C C . LYS A 1 130 ? -16.661 -8.221 26.981 1.00 96.75 130 LYS A C 1
ATOM 1053 O O . LYS A 1 130 ? -16.819 -9.421 27.181 1.00 96.75 130 LYS A O 1
ATOM 1058 N N . ASN A 1 131 ? -15.470 -7.627 27.065 1.00 96.00 131 ASN A N 1
ATOM 1059 C CA . ASN A 1 131 ? -14.253 -8.274 27.547 1.00 96.00 131 ASN A CA 1
ATOM 1060 C C . ASN A 1 131 ? -13.248 -7.210 28.047 1.00 96.00 131 ASN A C 1
ATOM 1062 O O . ASN A 1 131 ? -12.380 -6.777 27.285 1.00 96.00 131 ASN A O 1
ATOM 1066 N N . PRO A 1 132 ? -13.315 -6.799 29.329 1.00 93.50 132 PRO A N 1
ATOM 1067 C CA . PRO A 1 132 ? -12.546 -5.656 29.841 1.00 93.50 132 PRO A CA 1
ATOM 1068 C C . PRO A 1 132 ? -11.022 -5.810 29.806 1.00 93.50 132 PRO A C 1
ATOM 1070 O O . PRO A 1 132 ? -10.300 -4.836 29.988 1.00 93.50 132 PRO A O 1
ATOM 1073 N N . LYS A 1 133 ? -10.514 -7.034 29.620 1.00 93.94 133 LYS A N 1
ATOM 1074 C CA . LYS A 1 133 ? -9.074 -7.327 29.539 1.00 93.94 133 LYS A CA 1
ATOM 1075 C C . LYS A 1 133 ? -8.595 -7.556 28.103 1.00 93.94 133 LYS A C 1
ATOM 1077 O O . LYS A 1 133 ? -7.422 -7.857 27.904 1.00 93.94 133 LYS A O 1
ATOM 1082 N N . ALA A 1 134 ? -9.488 -7.454 27.117 1.00 95.88 134 ALA A N 1
ATOM 1083 C CA . ALA A 1 134 ? -9.179 -7.699 25.712 1.00 95.88 134 ALA A CA 1
ATOM 1084 C C . ALA A 1 134 ? -8.184 -6.685 25.144 1.00 95.88 134 ALA A C 1
ATOM 1086 O O . ALA A 1 134 ? -7.318 -7.063 24.357 1.00 95.88 134 ALA A O 1
ATOM 1087 N N . VAL A 1 135 ? -8.313 -5.416 25.534 1.00 97.38 135 VAL A N 1
ATOM 1088 C CA . VAL A 1 135 ? -7.494 -4.302 25.051 1.00 97.38 135 VAL A CA 1
ATOM 1089 C C . VAL A 1 135 ? -7.189 -3.376 26.223 1.00 97.38 135 VAL A C 1
ATOM 1091 O O . VAL A 1 135 ? -8.067 -3.068 27.023 1.00 97.38 135 VAL A O 1
ATOM 1094 N N . THR A 1 136 ? -5.938 -2.947 26.333 1.00 97.62 136 THR A N 1
ATOM 1095 C CA . THR A 1 136 ? -5.479 -1.986 27.345 1.00 97.62 136 THR A CA 1
ATOM 1096 C C . THR A 1 136 ? -5.389 -0.569 26.775 1.00 97.62 136 THR A C 1
ATOM 1098 O O . THR A 1 136 ? -5.149 -0.399 25.582 1.00 97.62 136 THR A O 1
ATOM 1101 N N . GLU A 1 137 ? -5.459 0.455 27.632 1.00 97.56 137 GLU A N 1
ATOM 1102 C CA . GLU A 1 137 ? -5.230 1.859 27.228 1.00 97.56 137 GLU A CA 1
ATOM 1103 C C . GLU A 1 137 ? -3.893 2.057 26.510 1.00 97.56 137 GLU A C 1
ATOM 1105 O O . GLU A 1 137 ? -3.786 2.802 25.543 1.00 97.56 137 GLU A O 1
ATOM 1110 N N . LYS A 1 138 ? -2.858 1.335 26.951 1.00 98.31 138 LYS A N 1
ATOM 1111 C CA . LYS A 1 138 ? -1.535 1.382 26.325 1.00 98.31 138 LYS A CA 1
ATOM 1112 C C . LYS A 1 138 ? -1.547 0.809 24.905 1.00 98.31 138 LYS A C 1
ATOM 1114 O O . LYS A 1 138 ? -0.790 1.273 24.059 1.00 98.31 138 LYS A O 1
ATOM 1119 N N . GLU A 1 139 ? -2.360 -0.213 24.645 1.00 98.44 139 GLU A N 1
ATOM 1120 C CA . GLU A 1 139 ? -2.523 -0.758 23.295 1.00 98.44 139 GLU A CA 1
ATOM 1121 C C . GLU A 1 139 ? -3.332 0.198 22.409 1.00 98.44 139 GLU A C 1
ATOM 1123 O O . GLU A 1 139 ? -2.957 0.373 21.251 1.00 98.44 139 GLU A O 1
ATOM 1128 N N . LEU A 1 140 ? -4.375 0.853 22.942 1.00 98.12 140 LEU A N 1
ATOM 1129 C CA . LEU A 1 140 ? -5.118 1.894 22.218 1.00 98.12 140 LEU A CA 1
ATOM 1130 C C . LEU A 1 140 ? -4.216 3.078 21.856 1.00 98.12 140 LEU A C 1
ATOM 1132 O O . LEU A 1 140 ? -4.164 3.462 20.691 1.00 98.12 140 LEU A O 1
ATOM 1136 N N . ASP A 1 141 ? -3.445 3.601 22.811 1.00 98.38 141 ASP A N 1
ATOM 1137 C CA . ASP A 1 141 ? -2.492 4.687 22.562 1.00 98.38 141 ASP A CA 1
ATOM 1138 C C . ASP A 1 141 ? -1.432 4.292 21.522 1.00 98.38 141 ASP A C 1
ATOM 1140 O O . ASP A 1 141 ? -1.141 5.058 20.603 1.00 98.38 141 ASP A O 1
ATOM 1144 N N . ALA A 1 142 ? -0.906 3.064 21.606 1.00 98.56 142 ALA A N 1
ATOM 1145 C CA . ALA A 1 142 ? 0.063 2.554 20.640 1.00 98.56 142 ALA A CA 1
ATOM 1146 C C . ALA A 1 142 ? -0.492 2.509 19.207 1.00 98.56 142 ALA A C 1
ATOM 1148 O O . ALA A 1 142 ? 0.244 2.789 18.261 1.00 98.56 142 ALA A O 1
ATOM 1149 N N . TRP A 1 143 ? -1.769 2.165 19.031 1.00 98.56 143 TRP A N 1
ATOM 1150 C CA . TRP A 1 143 ? -2.410 2.175 17.716 1.00 98.56 143 TRP A CA 1
ATOM 1151 C C . TRP A 1 143 ? -2.747 3.584 17.235 1.00 98.56 143 TRP A C 1
ATOM 1153 O O . TRP A 1 143 ? -2.463 3.914 16.085 1.00 98.56 143 TRP A O 1
ATOM 1163 N N . LEU A 1 144 ? -3.345 4.406 18.095 1.00 98.38 144 LEU A N 1
ATOM 1164 C CA . LEU A 1 144 ? -3.916 5.688 17.693 1.00 98.38 144 LEU A CA 1
ATOM 1165 C C . LEU A 1 144 ? -2.857 6.786 17.582 1.00 98.38 144 LEU A C 1
ATOM 1167 O O . LEU A 1 144 ? -2.821 7.494 16.579 1.00 98.38 144 LEU A O 1
ATOM 1171 N N . ASN A 1 145 ? -1.960 6.887 18.563 1.00 97.56 145 ASN A N 1
ATOM 1172 C CA . ASN A 1 145 ? -1.138 8.083 18.764 1.00 97.56 145 ASN A CA 1
ATOM 1173 C C . ASN A 1 145 ? 0.358 7.858 18.509 1.00 97.56 145 ASN A C 1
ATOM 1175 O O . ASN A 1 145 ? 1.084 8.816 18.247 1.00 97.56 145 ASN A O 1
ATOM 1179 N N . GLN A 1 146 ? 0.844 6.616 18.586 1.00 98.12 146 GLN A N 1
ATOM 1180 C CA . GLN A 1 146 ? 2.269 6.326 18.394 1.00 98.12 146 GLN A CA 1
ATOM 1181 C C . GLN A 1 146 ? 2.623 6.117 16.909 1.00 98.12 146 GLN A C 1
ATOM 1183 O O . GLN A 1 146 ? 1.813 5.569 16.152 1.00 98.12 146 GLN A O 1
ATOM 1188 N N . PRO A 1 147 ? 3.833 6.518 16.472 1.00 97.62 147 PRO A N 1
ATOM 1189 C CA . PRO A 1 147 ? 4.312 6.273 15.115 1.00 97.62 147 PRO A CA 1
ATOM 1190 C C . PRO A 1 147 ? 4.605 4.789 14.857 1.00 97.62 147 PRO A C 1
ATOM 1192 O O . PRO A 1 147 ? 4.833 4.005 15.781 1.00 97.62 147 PRO A O 1
ATOM 1195 N N . GLY A 1 148 ? 4.645 4.411 13.578 1.00 97.38 148 GLY A N 1
ATOM 1196 C CA . GLY A 1 148 ? 4.886 3.038 13.139 1.00 97.38 148 GLY A CA 1
ATOM 1197 C C . GLY A 1 148 ? 3.748 2.069 13.476 1.00 97.38 148 GLY A C 1
ATOM 1198 O O . GLY A 1 148 ? 2.634 2.474 13.810 1.00 97.38 148 GLY A O 1
ATOM 1199 N N . ILE A 1 149 ? 4.032 0.770 13.376 1.00 98.12 149 ILE A N 1
ATOM 1200 C CA . ILE A 1 149 ? 3.101 -0.303 13.747 1.00 98.12 149 ILE A CA 1
ATOM 1201 C C . ILE A 1 149 ? 3.465 -0.847 15.133 1.00 98.12 149 ILE A C 1
ATOM 1203 O O . ILE A 1 149 ? 4.645 -1.132 15.380 1.00 98.12 149 ILE A O 1
ATOM 1207 N N . PRO A 1 150 ? 2.494 -1.036 16.049 1.00 97.94 150 PRO A N 1
ATOM 1208 C CA . PRO A 1 150 ? 2.778 -1.617 17.354 1.00 97.94 150 PRO A CA 1
ATOM 1209 C C . PRO A 1 150 ? 3.442 -2.993 17.243 1.00 97.94 150 PRO A C 1
ATOM 1211 O O . PRO A 1 150 ? 2.969 -3.871 16.530 1.00 97.94 150 PRO A O 1
ATOM 1214 N N . LYS A 1 151 ? 4.511 -3.229 18.014 1.00 96.88 151 LYS A N 1
ATOM 1215 C CA . LYS A 1 151 ? 5.283 -4.491 17.971 1.00 96.88 151 LYS A CA 1
ATOM 1216 C C . LYS A 1 151 ? 4.469 -5.746 18.308 1.00 96.88 151 LYS A C 1
ATOM 1218 O O . LYS A 1 151 ? 4.894 -6.848 17.986 1.00 96.88 151 LYS A O 1
ATOM 1223 N N . PHE A 1 152 ? 3.343 -5.584 18.999 1.00 97.19 152 PHE A N 1
ATOM 1224 C CA . PHE A 1 152 ? 2.434 -6.673 19.356 1.00 97.19 152 PHE A CA 1
ATOM 1225 C C . PHE A 1 152 ? 1.367 -6.945 18.282 1.00 97.19 152 PHE A C 1
ATOM 1227 O O . PHE A 1 152 ? 0.579 -7.879 18.444 1.00 97.19 152 PHE A O 1
ATOM 1234 N N . ALA A 1 153 ? 1.296 -6.133 17.221 1.00 97.62 153 ALA A N 1
ATOM 1235 C CA . ALA A 1 153 ? 0.370 -6.347 16.120 1.00 97.62 153 ALA A CA 1
ATOM 1236 C C . ALA A 1 153 ? 0.698 -7.672 15.420 1.00 97.62 153 ALA A C 1
ATOM 1238 O O . ALA A 1 153 ? 1.837 -7.921 15.017 1.00 97.62 153 ALA A O 1
ATOM 1239 N N . LYS A 1 154 ? -0.307 -8.540 15.281 1.00 97.19 154 LYS A N 1
ATOM 1240 C CA . LYS A 1 154 ? -0.163 -9.789 14.532 1.00 97.19 154 LYS A CA 1
ATOM 1241 C C . LYS A 1 154 ? -0.251 -9.482 13.044 1.00 97.19 154 LYS A C 1
ATOM 1243 O O . LYS A 1 154 ? -1.250 -8.917 12.603 1.00 97.19 154 LYS A O 1
ATOM 1248 N N . ARG A 1 155 ? 0.786 -9.857 12.299 1.00 96.81 155 ARG A N 1
ATOM 1249 C CA . ARG A 1 155 ? 0.829 -9.728 10.839 1.00 96.81 155 ARG A CA 1
ATOM 1250 C C . ARG A 1 155 ? -0.050 -10.772 10.171 1.00 96.81 155 ARG A C 1
ATOM 1252 O O . ARG A 1 155 ? -0.210 -11.875 10.698 1.00 96.81 155 ARG A O 1
ATOM 1259 N N . ALA A 1 156 ? -0.593 -10.406 9.017 1.00 97.19 156 ALA A N 1
ATOM 1260 C CA . ALA A 1 156 ? -1.201 -11.377 8.125 1.00 97.19 156 ALA A CA 1
ATOM 1261 C C . ALA A 1 156 ? -0.122 -12.319 7.571 1.00 97.19 156 ALA A C 1
ATOM 1263 O O . ALA A 1 156 ? 1.059 -11.975 7.499 1.00 97.19 156 ALA A O 1
ATOM 1264 N N . THR A 1 157 ? -0.538 -13.524 7.205 1.00 97.00 157 THR A N 1
ATOM 1265 C CA . THR A 1 157 ? 0.320 -14.561 6.625 1.00 97.00 157 THR A CA 1
ATOM 1266 C C . THR A 1 157 ? -0.416 -15.204 5.463 1.00 97.00 157 THR A C 1
ATOM 1268 O O . THR A 1 157 ? -1.641 -15.326 5.521 1.00 97.00 157 THR A O 1
ATOM 1271 N N . SER A 1 158 ? 0.310 -15.663 4.446 1.00 97.81 158 SER A N 1
ATOM 1272 C CA . SER A 1 158 ? -0.279 -16.376 3.313 1.00 97.81 158 SER A CA 1
ATOM 1273 C C . SER A 1 158 ? 0.659 -17.463 2.802 1.00 97.81 158 SER A C 1
ATOM 1275 O O . SER A 1 158 ? 1.747 -17.171 2.314 1.00 97.81 158 SER A O 1
ATOM 1277 N N . GLU A 1 159 ? 0.199 -18.714 2.838 1.00 96.69 159 GLU A N 1
ATOM 1278 C CA . GLU A 1 159 ? 0.961 -19.853 2.316 1.00 96.69 159 GLU A CA 1
ATOM 1279 C C . GLU A 1 159 ? 1.190 -19.751 0.798 1.00 96.69 159 GLU A C 1
ATOM 1281 O O . GLU A 1 159 ? 2.226 -20.194 0.295 1.00 96.69 159 GLU A O 1
ATOM 1286 N N . ARG A 1 160 ? 0.259 -19.126 0.061 1.00 96.94 160 ARG A N 1
ATOM 1287 C CA . ARG A 1 160 ? 0.419 -18.854 -1.376 1.00 96.94 160 ARG A CA 1
ATOM 1288 C C . ARG A 1 160 ? 1.551 -17.877 -1.635 1.00 96.94 160 ARG A C 1
ATOM 1290 O O . ARG A 1 160 ? 2.393 -18.149 -2.486 1.00 96.94 160 ARG A O 1
ATOM 1297 N N . LEU A 1 161 ? 1.620 -16.787 -0.875 1.00 98.19 161 LEU A N 1
ATOM 1298 C CA . LEU A 1 161 ? 2.709 -15.819 -1.015 1.00 98.19 161 LEU A CA 1
ATOM 1299 C C . LEU A 1 161 ? 4.047 -16.392 -0.528 1.00 98.19 161 LEU A C 1
ATOM 1301 O O . LEU A 1 161 ? 5.067 -16.174 -1.177 1.00 98.19 161 LEU A O 1
ATOM 1305 N N . ASP A 1 162 ? 4.045 -17.242 0.502 1.00 97.81 162 ASP A N 1
ATOM 1306 C CA . ASP A 1 162 ? 5.242 -17.990 0.908 1.00 97.81 162 ASP A CA 1
ATOM 1307 C C . ASP A 1 162 ? 5.739 -18.927 -0.212 1.00 97.81 162 ASP A C 1
ATOM 1309 O O . ASP A 1 162 ? 6.945 -19.129 -0.392 1.00 97.81 162 ASP A O 1
ATOM 1313 N N . ALA A 1 163 ? 4.826 -19.535 -0.978 1.00 97.75 163 ALA A N 1
ATOM 1314 C CA . ALA A 1 163 ? 5.174 -20.359 -2.135 1.00 97.75 163 ALA A CA 1
ATOM 1315 C C . ALA A 1 163 ? 5.735 -19.517 -3.294 1.00 97.75 163 ALA A C 1
ATOM 1317 O O . ALA A 1 163 ? 6.713 -19.934 -3.924 1.00 97.75 163 ALA A O 1
ATOM 1318 N N . VAL A 1 164 ? 5.175 -18.325 -3.531 1.00 98.31 164 VAL A N 1
ATOM 1319 C CA . VAL A 1 164 ? 5.712 -17.333 -4.479 1.00 98.31 164 VAL A CA 1
ATOM 1320 C C . VAL A 1 164 ? 7.138 -16.945 -4.091 1.00 98.31 164 VAL A C 1
ATOM 1322 O O . VAL A 1 164 ? 8.027 -16.977 -4.940 1.00 98.31 164 VAL A O 1
ATOM 1325 N N . ASP A 1 165 ? 7.389 -16.661 -2.812 1.00 98.06 165 ASP A N 1
ATOM 1326 C CA . ASP A 1 165 ? 8.715 -16.295 -2.307 1.00 98.06 165 ASP A CA 1
ATOM 1327 C C . ASP A 1 165 ? 9.734 -17.415 -2.513 1.00 98.06 165 ASP A C 1
ATOM 1329 O O . ASP A 1 165 ? 10.839 -17.175 -3.003 1.00 98.06 165 ASP A O 1
ATOM 1333 N N . LYS A 1 166 ? 9.356 -18.663 -2.209 1.00 98.06 166 LYS A N 1
ATOM 1334 C CA . LYS A 1 166 ? 10.212 -19.837 -2.448 1.00 98.06 166 LYS A CA 1
ATOM 1335 C C . LYS A 1 166 ? 10.534 -20.009 -3.930 1.00 98.06 166 LYS A C 1
ATOM 1337 O O . LYS A 1 166 ? 11.683 -20.293 -4.273 1.00 98.06 166 LYS A O 1
ATOM 1342 N N . ALA A 1 167 ? 9.544 -19.845 -4.807 1.00 98.00 167 ALA A N 1
ATOM 1343 C CA . ALA A 1 167 ? 9.742 -19.956 -6.247 1.00 98.00 167 ALA A CA 1
ATOM 1344 C C . ALA A 1 167 ? 10.648 -18.838 -6.784 1.00 98.00 167 ALA A C 1
ATOM 1346 O O . ALA A 1 167 ? 11.606 -19.122 -7.506 1.00 98.00 167 ALA A O 1
ATOM 1347 N N . ARG A 1 168 ? 10.400 -17.590 -6.367 1.00 98.25 168 ARG A N 1
ATOM 1348 C CA . ARG A 1 168 ? 11.219 -16.423 -6.709 1.00 98.25 168 ARG A CA 1
ATOM 1349 C C . ARG A 1 168 ? 12.657 -16.599 -6.245 1.00 98.25 168 ARG A C 1
ATOM 1351 O O . ARG A 1 168 ? 13.566 -16.439 -7.050 1.00 98.25 168 ARG A O 1
ATOM 1358 N N . GLN A 1 169 ? 12.875 -16.990 -4.989 1.00 98.25 169 GLN A N 1
ATOM 1359 C CA . GLN A 1 169 ? 14.222 -17.182 -4.452 1.00 98.25 169 GLN A CA 1
ATOM 1360 C C . GLN A 1 169 ? 14.963 -18.317 -5.163 1.00 98.25 169 GLN A C 1
ATOM 1362 O O . GLN A 1 169 ? 16.140 -18.181 -5.478 1.00 98.25 169 GLN A O 1
ATOM 1367 N N . ARG A 1 170 ? 14.280 -19.425 -5.475 1.00 98.06 170 ARG A N 1
ATOM 1368 C CA . ARG A 1 170 ? 14.874 -20.522 -6.249 1.00 98.06 170 ARG A CA 1
ATOM 1369 C C . ARG A 1 170 ? 15.349 -20.046 -7.628 1.00 98.06 170 ARG A C 1
ATOM 1371 O O . ARG A 1 170 ? 16.432 -20.441 -8.054 1.00 98.06 170 ARG A O 1
ATOM 1378 N N . TRP A 1 171 ? 14.563 -19.210 -8.305 1.00 98.31 171 TRP A N 1
ATOM 1379 C CA . TRP A 1 171 ? 14.954 -18.614 -9.583 1.00 98.31 171 TRP A CA 1
ATOM 1380 C C . TRP A 1 171 ? 16.107 -17.609 -9.427 1.00 98.31 171 TRP A C 1
ATOM 1382 O O . TRP A 1 171 ? 17.087 -17.697 -10.162 1.00 98.31 171 TRP A O 1
ATOM 1392 N N . LEU A 1 172 ? 16.061 -16.729 -8.419 1.00 97.81 172 LEU A N 1
ATOM 1393 C CA . LEU A 1 172 ? 17.145 -15.781 -8.114 1.00 97.81 172 LEU A CA 1
ATOM 1394 C C . LEU A 1 172 ? 18.474 -16.482 -7.780 1.00 97.81 172 LEU A C 1
ATOM 1396 O O . LEU A 1 172 ? 19.535 -15.984 -8.147 1.00 97.81 172 LEU A O 1
ATOM 1400 N N . ASP A 1 173 ? 18.422 -17.658 -7.149 1.00 97.62 173 ASP A N 1
ATOM 1401 C CA . ASP A 1 173 ? 19.579 -18.523 -6.878 1.00 97.62 173 ASP A CA 1
ATOM 1402 C C . ASP A 1 173 ? 20.137 -19.220 -8.142 1.00 97.62 173 ASP A C 1
ATOM 1404 O O . ASP A 1 173 ? 21.090 -19.998 -8.044 1.00 97.62 173 ASP A O 1
ATOM 1408 N N . GLY A 1 174 ? 19.520 -19.032 -9.315 1.00 96.44 174 GLY A N 1
ATOM 1409 C CA . GLY A 1 174 ? 19.875 -19.724 -10.558 1.00 96.44 174 GLY A CA 1
ATOM 1410 C C . GLY A 1 174 ? 19.488 -21.208 -10.578 1.00 96.44 174 GLY A C 1
ATOM 1411 O O . GLY A 1 174 ? 20.032 -21.986 -11.363 1.00 96.44 174 GLY A O 1
ATOM 1412 N N . LYS A 1 175 ? 18.572 -21.645 -9.704 1.00 96.06 175 LYS A N 1
ATOM 1413 C CA . LYS A 1 175 ? 18.161 -23.055 -9.565 1.00 96.06 175 LYS A CA 1
ATOM 1414 C C . LYS A 1 175 ? 16.913 -23.373 -10.394 1.00 96.06 175 LYS A C 1
ATOM 1416 O O . LYS A 1 175 ? 15.944 -23.920 -9.866 1.00 96.06 175 LYS A O 1
ATOM 1421 N N . GLY A 1 176 ? 16.945 -23.071 -11.685 1.00 94.19 176 GLY A N 1
ATOM 1422 C CA . GLY A 1 176 ? 15.841 -23.263 -12.633 1.00 94.19 176 GLY A CA 1
ATOM 1423 C C . GLY A 1 176 ? 15.690 -22.054 -13.549 1.00 94.19 176 GLY A C 1
ATOM 1424 O O . GLY A 1 176 ? 16.434 -21.087 -13.404 1.00 94.19 176 GLY A O 1
ATOM 1425 N N . VAL A 1 177 ? 14.725 -22.111 -14.463 1.00 96.75 177 VAL A N 1
ATOM 1426 C CA . VAL A 1 177 ? 14.379 -20.988 -15.351 1.00 96.75 177 VAL A CA 1
ATOM 1427 C C . VAL A 1 177 ? 12.997 -20.431 -15.017 1.00 96.75 177 VAL A C 1
ATOM 1429 O O . VAL A 1 177 ? 12.190 -21.099 -14.371 1.00 96.75 177 VAL A O 1
ATOM 1432 N N . ALA A 1 178 ? 12.702 -19.205 -15.446 1.00 97.06 178 ALA A N 1
ATOM 1433 C CA . ALA A 1 178 ? 11.436 -18.528 -15.175 1.00 97.06 178 ALA A CA 1
ATOM 1434 C C . ALA A 1 178 ? 10.233 -19.356 -15.653 1.00 97.06 178 ALA A C 1
ATOM 1436 O O . ALA A 1 178 ? 9.255 -19.499 -14.924 1.00 97.06 178 ALA A O 1
ATOM 1437 N N . SER A 1 179 ? 10.331 -19.991 -16.824 1.00 96.75 179 SER A N 1
ATOM 1438 C CA . SER A 1 179 ? 9.268 -20.844 -17.372 1.00 96.75 179 SER A CA 1
ATOM 1439 C C . SER A 1 179 ? 8.983 -22.114 -16.552 1.00 96.75 179 SER A C 1
ATOM 1441 O O . SER A 1 179 ? 7.935 -22.726 -16.750 1.00 96.75 179 SER A O 1
ATOM 1443 N N . ASP A 1 180 ? 9.851 -22.494 -15.604 1.00 95.56 180 ASP A N 1
ATOM 1444 C CA . ASP A 1 180 ? 9.597 -23.605 -14.674 1.00 95.56 180 ASP A CA 1
ATOM 1445 C C . ASP A 1 180 ? 8.680 -23.202 -13.505 1.00 95.56 180 ASP A C 1
ATOM 1447 O O . ASP A 1 180 ? 8.191 -24.067 -12.764 1.00 95.56 180 ASP A O 1
ATOM 1451 N N . ILE A 1 181 ? 8.480 -21.900 -13.273 1.00 97.31 181 ILE A N 1
ATOM 1452 C CA . ILE A 1 181 ? 7.646 -21.418 -12.174 1.00 97.31 181 ILE A CA 1
ATOM 1453 C C . ILE A 1 181 ? 6.181 -21.678 -12.531 1.00 97.31 181 ILE A C 1
ATOM 1455 O O . ILE A 1 181 ? 5.660 -21.207 -13.538 1.00 97.31 181 ILE A O 1
ATOM 1459 N N . LYS A 1 182 ? 5.493 -22.436 -11.675 1.00 96.25 182 LYS A N 1
ATOM 1460 C CA . LYS A 1 182 ? 4.082 -22.780 -11.865 1.00 96.25 182 LYS A CA 1
ATOM 1461 C C . LYS A 1 182 ? 3.197 -21.595 -11.489 1.00 96.25 182 LYS A C 1
ATOM 1463 O O . LYS A 1 182 ? 2.867 -21.425 -10.319 1.00 96.25 182 LYS A O 1
ATOM 1468 N N . THR A 1 183 ? 2.816 -20.808 -12.488 1.00 97.38 183 THR A N 1
ATOM 1469 C CA . THR A 1 183 ? 2.035 -19.572 -12.316 1.00 97.38 183 THR A CA 1
ATOM 1470 C C . THR A 1 183 ? 0.622 -19.643 -12.902 1.00 97.38 183 THR A C 1
ATOM 1472 O O . THR A 1 183 ? -0.098 -18.651 -12.880 1.00 97.38 183 THR A O 1
ATOM 1475 N N . ALA A 1 184 ? 0.198 -20.808 -13.409 1.00 95.69 184 ALA A N 1
ATOM 1476 C CA . ALA A 1 184 ? -1.087 -20.973 -14.100 1.00 95.69 184 ALA A CA 1
ATOM 1477 C C . ALA A 1 184 ? -2.307 -20.559 -13.254 1.00 95.69 184 ALA A C 1
ATOM 1479 O O . ALA A 1 184 ? -3.258 -20.006 -13.799 1.00 95.69 184 ALA A O 1
ATOM 1480 N N . ASP A 1 185 ? -2.247 -20.780 -11.938 1.00 95.00 185 ASP A N 1
ATOM 1481 C CA . ASP A 1 185 ? -3.328 -20.460 -10.994 1.00 95.00 185 ASP A CA 1
ATOM 1482 C C . ASP A 1 185 ? -3.091 -19.144 -10.229 1.00 95.00 185 ASP A C 1
ATOM 1484 O O . ASP A 1 185 ? -3.842 -18.812 -9.307 1.00 95.00 185 ASP A O 1
ATOM 1488 N N . TRP A 1 186 ? -2.031 -18.400 -10.566 1.00 97.62 186 TRP A N 1
ATOM 1489 C CA . TRP A 1 186 ? -1.730 -17.134 -9.901 1.00 97.62 186 TRP A CA 1
ATOM 1490 C C . TRP A 1 186 ? -2.747 -16.071 -10.291 1.00 97.62 186 TRP A C 1
ATOM 1492 O O . TRP A 1 186 ? -3.026 -15.850 -11.474 1.00 97.62 186 TRP A O 1
ATOM 1502 N N . ILE A 1 187 ? -3.247 -15.360 -9.285 1.00 96.88 187 ILE A N 1
ATOM 1503 C CA . ILE A 1 187 ? -4.031 -14.149 -9.491 1.00 96.88 187 ILE A CA 1
ATOM 1504 C C . ILE A 1 187 ? -3.113 -12.925 -9.391 1.00 96.88 187 ILE A C 1
ATOM 1506 O O . ILE A 1 187 ? -1.887 -13.022 -9.305 1.00 96.88 187 ILE A O 1
ATOM 1510 N N . THR A 1 188 ? -3.699 -11.729 -9.471 1.00 97.00 188 THR A N 1
ATOM 1511 C CA . THR A 1 188 ? -2.922 -10.477 -9.489 1.00 97.00 188 THR A CA 1
ATOM 1512 C C . THR A 1 188 ? -2.051 -10.328 -8.239 1.00 97.00 188 THR A C 1
ATOM 1514 O O . THR A 1 188 ? -0.942 -9.814 -8.338 1.00 97.00 188 THR A O 1
ATOM 1517 N N . GLN A 1 189 ? -2.530 -10.789 -7.085 1.00 97.62 189 GLN A N 1
ATOM 1518 C CA . GLN A 1 189 ? -1.869 -10.677 -5.791 1.00 97.62 189 GLN A CA 1
ATOM 1519 C C . GLN A 1 189 ? -0.529 -11.423 -5.778 1.00 97.62 189 GLN A C 1
ATOM 1521 O O . GLN A 1 189 ? 0.477 -10.829 -5.397 1.00 97.62 189 GLN A O 1
ATOM 1526 N N . GLU A 1 190 ? -0.457 -12.664 -6.273 1.00 98.38 190 GLU A N 1
ATOM 1527 C CA . GLU A 1 190 ? 0.829 -13.365 -6.377 1.00 98.38 190 GLU A CA 1
ATOM 1528 C C . GLU A 1 190 ? 1.779 -12.709 -7.371 1.00 98.38 190 GLU A C 1
ATOM 1530 O O . GLU A 1 190 ? 2.971 -12.625 -7.092 1.00 98.38 190 GLU A O 1
ATOM 1535 N N . TRP A 1 191 ? 1.281 -12.193 -8.499 1.00 98.25 191 TRP A N 1
ATOM 1536 C CA . TRP A 1 191 ? 2.130 -11.472 -9.454 1.00 98.25 191 TRP A CA 1
ATOM 1537 C C . TRP A 1 191 ? 2.696 -10.178 -8.875 1.00 98.25 191 TRP A C 1
ATOM 1539 O O . TRP A 1 191 ? 3.870 -9.866 -9.077 1.00 98.25 191 TRP A O 1
ATOM 1549 N N . VAL A 1 192 ? 1.870 -9.433 -8.142 1.00 97.19 192 VAL A N 1
ATOM 1550 C CA . VAL A 1 192 ? 2.292 -8.238 -7.410 1.00 97.19 192 VAL A CA 1
ATOM 1551 C C . VAL A 1 192 ? 3.360 -8.611 -6.386 1.00 97.19 192 VAL A C 1
ATOM 1553 O O . VAL A 1 192 ? 4.442 -8.035 -6.425 1.00 97.19 192 VAL A O 1
ATOM 1556 N N . HIS A 1 193 ? 3.115 -9.625 -5.555 1.00 97.69 193 HIS A N 1
ATOM 1557 C CA . HIS A 1 193 ? 4.065 -10.084 -4.537 1.00 97.69 193 HIS A CA 1
ATOM 1558 C C . HIS A 1 193 ? 5.372 -10.617 -5.142 1.00 97.69 193 HIS A C 1
ATOM 1560 O O . HIS A 1 193 ? 6.468 -10.354 -4.645 1.00 97.69 193 HIS A O 1
ATOM 1566 N N . PHE A 1 194 ? 5.282 -11.334 -6.263 1.00 98.31 194 PHE A N 1
ATOM 1567 C CA . PHE A 1 194 ? 6.440 -11.818 -7.007 1.00 98.31 194 PHE A CA 1
ATOM 1568 C C . PHE A 1 194 ? 7.331 -10.661 -7.463 1.00 98.31 194 PHE A C 1
ATOM 1570 O O . PHE A 1 194 ? 8.539 -10.707 -7.246 1.00 98.31 194 PHE A O 1
ATOM 1577 N N . LEU A 1 195 ? 6.747 -9.612 -8.049 1.00 97.69 195 LEU A N 1
ATOM 1578 C CA . LEU A 1 195 ? 7.495 -8.454 -8.537 1.00 97.69 195 LEU A CA 1
ATOM 1579 C C . LEU A 1 195 ? 7.991 -7.535 -7.411 1.00 97.69 195 LEU A C 1
ATOM 1581 O O . LEU A 1 195 ? 9.094 -7.006 -7.518 1.00 97.69 195 LEU A O 1
ATOM 1585 N N . GLU A 1 196 ? 7.219 -7.348 -6.337 1.00 94.38 196 GLU A N 1
ATOM 1586 C CA . GLU A 1 196 ? 7.618 -6.518 -5.186 1.00 94.38 196 GLU A CA 1
ATOM 1587 C C . GLU A 1 196 ? 8.800 -7.114 -4.421 1.00 94.38 196 GLU A C 1
ATOM 1589 O O . GLU A 1 196 ? 9.652 -6.377 -3.932 1.00 94.38 196 GLU A O 1
ATOM 1594 N N . GLY A 1 197 ? 8.899 -8.443 -4.367 1.00 95.38 197 GLY A N 1
ATOM 1595 C CA . GLY A 1 197 ? 10.021 -9.120 -3.724 1.00 95.38 197 GLY A CA 1
ATOM 1596 C C . GLY A 1 197 ? 11.269 -9.287 -4.599 1.00 95.38 197 GLY A C 1
ATOM 1597 O O . GLY A 1 197 ? 12.177 -10.027 -4.206 1.00 95.38 197 GLY A O 1
ATOM 1598 N N . MET A 1 198 ? 11.323 -8.670 -5.785 1.00 96.88 198 MET A N 1
ATOM 1599 C CA . MET A 1 198 ? 12.534 -8.656 -6.613 1.00 96.88 198 MET A CA 1
ATOM 1600 C C . MET A 1 198 ? 13.621 -7.752 -6.008 1.00 96.88 198 MET A C 1
ATOM 1602 O O . MET A 1 198 ? 13.304 -6.766 -5.340 1.00 96.88 198 MET A O 1
ATOM 1606 N N . PRO A 1 199 ? 14.913 -8.034 -6.265 1.00 96.81 199 PRO A N 1
ATOM 1607 C CA . PRO A 1 199 ? 15.992 -7.107 -5.938 1.00 96.81 199 PRO A CA 1
ATOM 1608 C C . PRO A 1 199 ? 15.811 -5.744 -6.624 1.00 96.81 199 PRO A C 1
ATOM 1610 O O . PRO A 1 199 ? 15.075 -5.609 -7.602 1.00 96.81 199 PRO A O 1
ATOM 1613 N N . GLU A 1 200 ? 16.536 -4.728 -6.146 1.00 94.94 200 GLU A N 1
ATOM 1614 C CA . GLU A 1 200 ? 16.450 -3.365 -6.692 1.00 94.94 200 GLU A CA 1
ATOM 1615 C C . GLU A 1 200 ? 16.714 -3.317 -8.207 1.00 94.94 200 GLU A C 1
ATOM 1617 O O . GLU A 1 200 ? 16.040 -2.572 -8.928 1.00 94.94 200 GLU A O 1
ATOM 1622 N N . THR A 1 201 ? 17.649 -4.146 -8.680 1.00 97.81 201 THR A N 1
ATOM 1623 C CA . THR A 1 201 ? 17.985 -4.340 -10.094 1.00 97.81 201 THR A CA 1
ATOM 1624 C C . THR A 1 201 ? 18.122 -5.824 -10.428 1.00 97.81 201 THR A C 1
ATOM 1626 O O . THR A 1 201 ? 18.422 -6.648 -9.564 1.00 97.81 201 THR A O 1
ATOM 1629 N N . LEU A 1 202 ? 17.920 -6.162 -11.699 1.00 98.12 202 LEU A N 1
ATOM 1630 C CA . LEU A 1 202 ? 18.181 -7.482 -12.271 1.00 98.12 202 LEU A CA 1
ATOM 1631 C C . LEU A 1 202 ? 19.133 -7.346 -13.461 1.00 98.12 202 LEU A C 1
ATOM 1633 O O . LEU A 1 202 ? 19.262 -6.276 -14.055 1.00 98.12 202 LEU A O 1
ATOM 1637 N N . SER A 1 203 ? 19.796 -8.436 -13.845 1.00 97.81 203 SER A N 1
ATOM 1638 C CA . SER A 1 203 ? 20.548 -8.443 -15.101 1.00 97.81 203 SER A CA 1
ATOM 1639 C C . SER A 1 203 ? 19.607 -8.366 -16.310 1.00 97.81 203 SER A C 1
ATOM 1641 O O . SER A 1 203 ? 18.462 -8.816 -16.261 1.00 97.81 203 SER A O 1
ATOM 1643 N N . ASN A 1 204 ? 20.111 -7.851 -17.435 1.00 96.44 204 ASN A N 1
ATOM 1644 C CA . ASN A 1 204 ? 19.346 -7.799 -18.685 1.00 96.44 204 ASN A CA 1
ATOM 1645 C C . ASN A 1 204 ? 18.860 -9.198 -19.118 1.00 96.44 204 ASN A C 1
ATOM 1647 O O . ASN A 1 204 ? 17.710 -9.359 -19.509 1.00 96.44 204 ASN A O 1
ATOM 1651 N N . ALA A 1 205 ? 19.701 -10.228 -18.956 1.00 96.75 205 ALA A N 1
ATOM 1652 C CA . ALA A 1 205 ? 19.338 -11.613 -19.261 1.00 96.75 205 ALA A CA 1
ATOM 1653 C C . ALA A 1 205 ? 18.152 -12.111 -18.417 1.00 96.75 205 ALA A C 1
ATOM 1655 O O . ALA A 1 205 ? 17.232 -12.717 -18.956 1.00 96.75 205 ALA A O 1
ATOM 1656 N N . GLN A 1 206 ? 18.135 -11.800 -17.117 1.00 98.19 206 GLN A N 1
ATOM 1657 C CA . GLN A 1 206 ? 17.025 -12.151 -16.228 1.00 98.19 206 GLN A CA 1
ATOM 1658 C C . GLN A 1 206 ? 15.721 -11.448 -16.618 1.00 98.19 206 GLN A C 1
ATOM 1660 O O . GLN A 1 206 ? 14.656 -12.054 -16.549 1.00 98.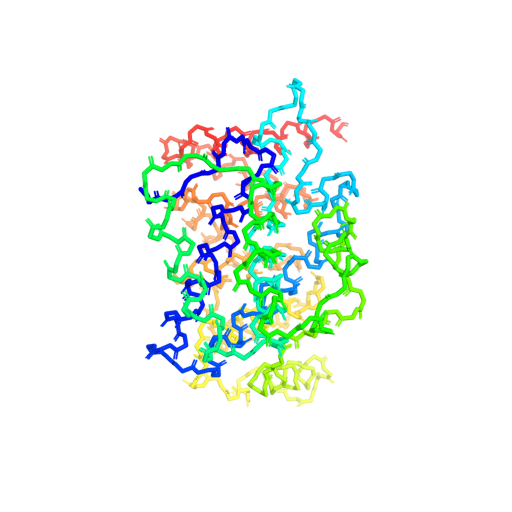19 206 GLN A O 1
ATOM 1665 N N . LEU A 1 207 ? 15.787 -10.182 -17.036 1.00 98.38 207 LEU A N 1
ATOM 1666 C CA . LEU A 1 207 ? 14.598 -9.441 -17.465 1.00 98.38 207 LEU A CA 1
ATOM 1667 C C . LEU A 1 207 ? 14.035 -9.987 -18.772 1.00 98.38 207 LEU A C 1
ATOM 1669 O O . LEU A 1 207 ? 12.829 -10.197 -18.853 1.00 98.38 207 LEU A O 1
ATOM 1673 N N . VAL A 1 208 ? 14.900 -10.282 -19.745 1.00 98.06 208 VAL A N 1
ATOM 1674 C CA . VAL A 1 208 ? 14.510 -10.955 -20.991 1.00 98.06 208 VAL A CA 1
ATOM 1675 C C . VAL A 1 208 ? 13.835 -12.291 -20.687 1.00 98.06 208 VAL A C 1
ATOM 1677 O O . VAL A 1 208 ? 12.774 -12.574 -21.233 1.00 98.06 208 VAL A O 1
ATOM 1680 N N . GLU A 1 209 ? 14.413 -13.095 -19.795 1.00 98.19 209 GLU A N 1
ATOM 1681 C CA . GLU A 1 209 ? 13.862 -14.398 -19.421 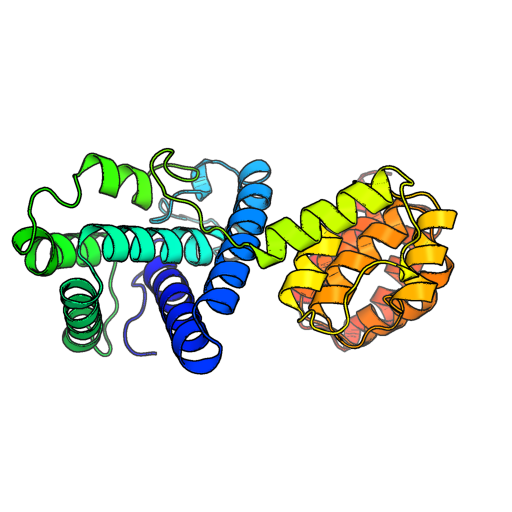1.00 98.19 209 GLU A CA 1
ATOM 1682 C C . GLU A 1 209 ? 12.474 -14.277 -18.769 1.00 98.19 209 GLU A C 1
ATOM 1684 O O . GLU A 1 209 ? 11.541 -14.972 -19.173 1.00 98.19 209 GLU A O 1
ATOM 1689 N N . LEU A 1 210 ? 12.308 -13.362 -17.806 1.00 98.38 210 LEU A N 1
ATOM 1690 C CA . LEU A 1 210 ? 11.015 -13.101 -17.164 1.00 98.38 210 LEU A CA 1
ATOM 1691 C C . LEU A 1 210 ? 9.966 -12.611 -18.165 1.00 98.38 210 LEU A C 1
ATOM 1693 O O . LEU A 1 210 ? 8.820 -13.052 -18.127 1.00 9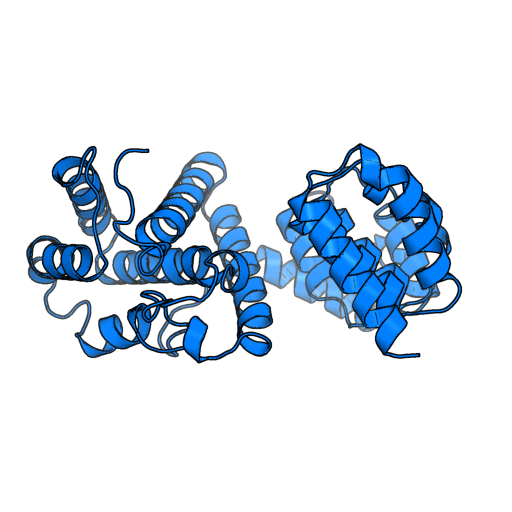8.38 210 LEU A O 1
ATOM 1697 N N . ASP A 1 211 ? 10.342 -11.702 -19.060 1.00 98.19 211 ASP A N 1
ATOM 1698 C CA . ASP A 1 211 ? 9.416 -11.095 -20.012 1.00 98.19 211 ASP A CA 1
ATOM 1699 C C . ASP A 1 211 ? 9.003 -12.071 -21.123 1.00 98.19 211 ASP A C 1
ATOM 1701 O O . ASP A 1 211 ? 7.854 -12.083 -21.567 1.00 98.19 211 ASP A O 1
ATOM 1705 N N . GLN A 1 212 ? 9.914 -12.957 -21.531 1.00 97.69 212 GLN A N 1
ATOM 1706 C CA . GLN A 1 212 ? 9.602 -14.066 -22.431 1.00 97.69 212 GLN A CA 1
ATOM 1707 C C . GLN A 1 212 ? 8.685 -15.100 -21.774 1.00 97.69 212 GLN A C 1
ATOM 1709 O O . GLN A 1 212 ? 7.798 -15.621 -22.446 1.00 97.69 212 GLN A O 1
ATOM 1714 N N . ALA A 1 213 ? 8.887 -15.397 -20.487 1.00 97.94 213 ALA A N 1
ATOM 1715 C CA . ALA A 1 213 ? 8.090 -16.387 -19.770 1.00 97.94 213 ALA A CA 1
ATOM 1716 C C . ALA A 1 213 ? 6.693 -15.873 -19.389 1.00 97.94 213 ALA A C 1
ATOM 1718 O O . ALA A 1 213 ? 5.725 -16.629 -19.452 1.00 97.94 213 ALA A O 1
ATOM 1719 N N . PHE A 1 214 ? 6.584 -14.608 -18.971 1.00 97.88 214 PHE A N 1
ATOM 1720 C CA . PHE A 1 214 ? 5.383 -14.083 -18.308 1.00 97.88 214 PHE A CA 1
ATOM 1721 C C . PHE A 1 214 ? 4.755 -12.867 -18.991 1.00 97.88 214 PHE A C 1
ATOM 1723 O O . PHE A 1 214 ? 3.671 -12.446 -18.589 1.00 97.88 214 PHE A O 1
ATOM 1730 N N . HIS A 1 215 ? 5.392 -12.316 -20.029 1.00 97.19 215 HIS A N 1
ATOM 1731 C CA . HIS A 1 215 ? 4.855 -11.223 -20.845 1.00 97.19 215 HIS A CA 1
ATOM 1732 C C . HIS A 1 215 ? 4.441 -9.992 -20.021 1.00 97.19 215 HIS A C 1
ATOM 1734 O O . HIS A 1 215 ? 3.329 -9.468 -20.148 1.00 97.19 215 HIS A O 1
ATOM 1740 N N . PHE A 1 216 ? 5.335 -9.527 -19.146 1.00 98.25 216 PHE A N 1
ATOM 1741 C CA . PHE A 1 216 ? 5.071 -8.358 -18.309 1.00 98.25 216 PHE A CA 1
ATOM 1742 C C . PHE A 1 216 ? 5.069 -7.055 -19.119 1.00 98.25 216 PHE A C 1
ATOM 1744 O O . PHE A 1 216 ? 4.254 -6.163 -18.862 1.00 98.25 216 PHE A O 1
ATOM 1751 N N . THR A 1 217 ? 5.943 -6.933 -20.118 1.00 98.44 217 THR A N 1
ATOM 1752 C CA . THR A 1 217 ? 5.985 -5.785 -21.024 1.00 98.44 217 THR A CA 1
ATOM 1753 C C . THR A 1 217 ? 4.719 -5.745 -21.875 1.00 98.44 217 THR A C 1
ATOM 1755 O O . THR A 1 217 ? 4.402 -6.683 -22.601 1.00 98.44 217 THR A O 1
ATOM 1758 N N . GLY A 1 218 ? 3.973 -4.639 -21.788 1.00 96.69 218 GLY A N 1
ATOM 1759 C CA . GLY A 1 218 ? 2.691 -4.488 -22.483 1.00 96.69 218 GLY A CA 1
ATOM 1760 C C . GLY A 1 218 ? 1.496 -5.097 -21.740 1.00 96.69 218 GLY A C 1
ATOM 1761 O O . GLY A 1 218 ? 0.392 -5.136 -22.288 1.00 96.69 218 GLY A O 1
ATOM 1762 N N . THR A 1 219 ? 1.672 -5.535 -20.486 1.00 97.12 219 THR A N 1
ATOM 1763 C CA . THR A 1 219 ? 0.561 -6.035 -19.668 1.00 97.12 219 THR A CA 1
ATOM 1764 C C . THR A 1 219 ? -0.579 -5.017 -19.560 1.00 97.12 219 THR A C 1
ATOM 1766 O O . THR A 1 219 ? -0.382 -3.809 -19.389 1.00 97.12 219 THR A O 1
ATOM 1769 N N . ARG A 1 220 ? -1.820 -5.512 -19.630 1.00 94.81 220 ARG A N 1
ATOM 1770 C CA . ARG A 1 220 ? -3.024 -4.690 -19.424 1.00 94.81 220 ARG A CA 1
ATOM 1771 C C . ARG A 1 220 ? -3.305 -4.429 -17.947 1.00 94.81 220 ARG A C 1
ATOM 1773 O O . ARG A 1 220 ? -4.037 -3.489 -17.635 1.00 94.81 220 ARG A O 1
ATOM 1780 N N . ASN A 1 221 ? -2.741 -5.243 -17.055 1.00 97.50 221 ASN A N 1
ATOM 1781 C CA . ASN A 1 221 ? -2.929 -5.103 -15.620 1.00 97.50 221 ASN A CA 1
ATOM 1782 C C . ASN A 1 221 ? -2.038 -3.974 -15.086 1.00 97.50 221 ASN A C 1
ATOM 1784 O O . ASN A 1 221 ? -0.819 -4.113 -14.988 1.00 97.50 221 ASN A O 1
ATOM 1788 N N . GLY A 1 222 ? -2.664 -2.850 -14.731 1.00 97.31 222 GLY A N 1
ATOM 1789 C CA . GLY A 1 222 ? -1.959 -1.668 -14.241 1.00 97.31 222 GLY A CA 1
ATOM 1790 C C . GLY A 1 222 ? -1.165 -1.902 -12.954 1.00 97.31 222 GLY A C 1
ATOM 1791 O O . GLY A 1 222 ? -0.130 -1.268 -12.777 1.00 97.31 222 GLY A O 1
ATOM 1792 N N . GLU A 1 223 ? -1.600 -2.823 -12.087 1.00 96.75 223 GLU A N 1
ATOM 1793 C CA . GLU A 1 223 ? -0.882 -3.145 -10.848 1.00 96.75 223 GLU A CA 1
ATOM 1794 C C . GLU A 1 223 ? 0.410 -3.925 -11.150 1.00 96.75 223 GLU A C 1
ATOM 1796 O O . GLU A 1 223 ? 1.429 -3.647 -10.525 1.00 96.75 223 GLU A O 1
ATOM 1801 N N . ILE A 1 224 ? 0.416 -4.815 -12.151 1.00 98.31 224 ILE A N 1
ATOM 1802 C CA . ILE A 1 224 ? 1.636 -5.510 -12.610 1.00 98.31 224 ILE A CA 1
ATOM 1803 C C . ILE A 1 224 ? 2.578 -4.520 -13.309 1.00 98.31 224 ILE A C 1
ATOM 1805 O O . ILE A 1 224 ? 3.757 -4.436 -12.964 1.00 98.31 224 ILE A O 1
ATOM 1809 N N . ALA A 1 225 ? 2.048 -3.711 -14.233 1.00 98.19 225 ALA A N 1
ATOM 1810 C CA . ALA A 1 225 ? 2.802 -2.674 -14.942 1.00 98.19 225 ALA A CA 1
ATOM 1811 C C . ALA A 1 225 ? 3.517 -1.707 -13.980 1.00 98.19 225 ALA A C 1
ATOM 1813 O O . ALA A 1 225 ? 4.691 -1.392 -14.177 1.00 98.19 225 ALA A O 1
ATOM 1814 N N . GLN A 1 226 ? 2.831 -1.284 -12.911 1.00 96.44 226 GLN A N 1
ATOM 1815 C CA . GLN A 1 226 ? 3.381 -0.385 -11.894 1.00 96.44 226 GLN A CA 1
ATOM 1816 C C . GLN A 1 226 ? 4.646 -0.949 -11.220 1.00 96.44 226 GLN A C 1
ATOM 1818 O O . GLN A 1 226 ? 5.515 -0.159 -10.857 1.00 96.44 226 GLN A O 1
ATOM 1823 N N . ARG A 1 227 ? 4.779 -2.274 -11.038 1.00 97.31 227 ARG A N 1
ATOM 1824 C CA . ARG A 1 227 ? 5.999 -2.879 -10.459 1.00 97.31 227 ARG A CA 1
ATOM 1825 C C . ARG A 1 227 ? 7.043 -3.222 -11.511 1.00 97.31 227 ARG A C 1
ATOM 1827 O O . ARG A 1 227 ? 8.232 -3.019 -11.271 1.00 97.31 227 ARG A O 1
ATOM 1834 N N . TRP A 1 228 ? 6.607 -3.716 -12.668 1.00 98.62 228 TRP A N 1
ATOM 1835 C CA . TRP A 1 228 ? 7.512 -4.146 -13.730 1.00 98.62 228 TRP A CA 1
ATOM 1836 C C . TRP A 1 228 ? 8.318 -2.980 -14.309 1.00 98.62 228 TRP A C 1
ATOM 1838 O O . TRP A 1 228 ? 9.544 -3.026 -14.336 1.00 98.62 228 TRP A O 1
ATOM 1848 N N . TYR A 1 229 ? 7.660 -1.891 -14.711 1.00 98.69 229 TYR A N 1
ATOM 1849 C CA . TYR A 1 229 ? 8.328 -0.817 -15.451 1.00 98.69 229 TYR A CA 1
ATOM 1850 C C . TYR A 1 229 ? 9.415 -0.059 -14.671 1.00 98.69 229 TYR A C 1
ATOM 1852 O O . TYR A 1 229 ? 10.479 0.198 -15.238 1.00 98.69 229 TYR A O 1
ATOM 1860 N N . PRO A 1 230 ? 9.250 0.279 -13.380 1.00 98.25 230 PRO A N 1
ATOM 1861 C CA . PRO A 1 230 ? 10.352 0.852 -12.612 1.00 98.25 230 PRO A CA 1
ATOM 1862 C C . PRO A 1 230 ? 11.556 -0.096 -12.519 1.00 98.25 230 PRO A C 1
ATOM 1864 O O . PRO A 1 230 ? 12.694 0.360 -12.616 1.00 98.25 230 PRO A O 1
ATOM 1867 N N . LEU A 1 231 ? 11.322 -1.408 -12.375 1.00 98.50 231 LEU A N 1
ATOM 1868 C CA . LEU A 1 231 ? 12.385 -2.415 -12.319 1.00 98.50 231 LEU A CA 1
ATOM 1869 C C . LEU A 1 231 ? 13.151 -2.506 -13.646 1.00 98.50 231 LEU A C 1
ATOM 1871 O O . LEU A 1 231 ? 14.384 -2.524 -13.631 1.00 98.50 231 LEU A O 1
ATOM 1875 N N . THR A 1 232 ? 12.452 -2.490 -14.787 1.00 98.56 232 THR A N 1
ATOM 1876 C CA . THR A 1 232 ? 13.102 -2.496 -16.109 1.00 98.56 232 THR A CA 1
ATOM 1877 C C . THR A 1 232 ? 13.941 -1.241 -16.332 1.00 98.56 232 THR A C 1
ATOM 1879 O O . THR A 1 232 ? 15.046 -1.329 -16.864 1.00 98.56 232 THR A O 1
ATOM 1882 N N . VAL A 1 233 ? 13.453 -0.076 -15.888 1.00 98.38 233 VAL A N 1
ATOM 1883 C CA . VAL A 1 233 ? 14.178 1.199 -16.007 1.00 98.38 233 VAL A CA 1
ATOM 1884 C C . VAL A 1 233 ? 15.456 1.191 -15.172 1.00 98.38 233 VAL A C 1
ATOM 1886 O O . VAL A 1 233 ? 16.523 1.473 -15.717 1.00 98.38 233 VAL A O 1
ATOM 1889 N N . ARG A 1 234 ? 15.376 0.822 -13.884 1.00 97.38 234 ARG A N 1
ATOM 1890 C CA . ARG A 1 234 ? 16.557 0.760 -13.000 1.00 97.38 234 ARG A CA 1
ATOM 1891 C C . ARG A 1 234 ? 17.607 -0.242 -13.482 1.00 97.38 234 ARG A C 1
ATOM 1893 O O . ARG A 1 234 ? 18.791 -0.058 -13.231 1.00 97.38 234 ARG A O 1
ATOM 1900 N N . SER A 1 235 ? 17.174 -1.278 -14.192 1.00 97.81 235 SER A N 1
ATOM 1901 C CA . SER A 1 235 ? 18.037 -2.358 -14.679 1.00 97.81 235 SER A CA 1
ATOM 1902 C C . SER A 1 235 ? 18.536 -2.169 -16.120 1.00 97.81 235 SER A C 1
ATOM 1904 O O . SER A 1 235 ? 19.272 -3.010 -16.632 1.00 97.81 235 SER A O 1
ATOM 1906 N N . GLY A 1 236 ? 18.134 -1.090 -16.802 1.00 96.00 236 GLY A N 1
ATOM 1907 C CA . GLY A 1 236 ? 18.564 -0.802 -18.174 1.00 96.00 236 GLY A CA 1
ATOM 1908 C C . GLY A 1 236 ? 17.998 -1.747 -19.245 1.00 96.00 236 GLY A C 1
ATOM 1909 O O . GLY A 1 236 ? 18.679 -2.011 -20.233 1.00 96.00 236 GLY A O 1
ATOM 1910 N N . TYR A 1 237 ? 16.780 -2.270 -19.066 1.00 96.94 237 TYR A N 1
ATOM 1911 C CA . TYR A 1 237 ? 16.076 -3.075 -20.077 1.00 96.94 237 TYR A CA 1
ATOM 1912 C C . TYR A 1 237 ? 15.262 -2.158 -20.998 1.00 96.94 237 TYR A C 1
ATOM 1914 O O . TYR A 1 237 ? 14.158 -1.715 -20.665 1.00 96.94 237 TYR A O 1
ATOM 1922 N N . PHE A 1 238 ? 15.857 -1.781 -22.132 1.00 95.25 238 PHE A N 1
ATOM 1923 C CA . PHE A 1 238 ? 15.336 -0.727 -23.008 1.00 95.25 238 PHE A CA 1
ATOM 1924 C C . PHE A 1 238 ? 14.203 -1.195 -23.924 1.00 95.25 238 PHE A C 1
ATOM 1926 O O . PHE A 1 238 ? 13.420 -0.369 -24.393 1.00 95.25 238 PHE A O 1
ATOM 1933 N N . GLU A 1 239 ? 14.067 -2.499 -24.116 1.00 95.19 239 GLU A N 1
ATOM 1934 C CA . GLU A 1 239 ? 13.010 -3.164 -24.872 1.00 95.19 239 GLU A CA 1
ATOM 1935 C C . GLU A 1 239 ? 11.619 -2.850 -24.299 1.00 95.19 239 GLU A C 1
ATOM 1937 O O . GLU A 1 239 ? 10.644 -2.778 -25.045 1.00 95.19 239 GLU A O 1
ATOM 1942 N N . ALA A 1 240 ? 11.524 -2.560 -22.995 1.00 97.62 240 ALA A N 1
ATOM 1943 C CA . ALA A 1 240 ? 10.276 -2.166 -22.346 1.00 97.62 240 ALA A CA 1
ATOM 1944 C C . ALA A 1 240 ? 9.859 -0.704 -22.615 1.00 97.62 240 ALA A C 1
ATOM 1946 O O . ALA A 1 240 ? 8.706 -0.340 -22.371 1.00 97.62 240 ALA A O 1
ATOM 1947 N N . ARG A 1 241 ? 10.753 0.162 -23.123 1.00 97.75 241 ARG A N 1
ATOM 1948 C CA . ARG A 1 241 ? 10.495 1.613 -23.269 1.00 97.75 241 ARG A CA 1
ATOM 1949 C C . ARG A 1 241 ? 9.256 1.956 -24.111 1.00 97.75 241 ARG A C 1
ATOM 1951 O O . ARG A 1 241 ? 8.507 2.833 -23.677 1.00 97.75 241 ARG A O 1
ATOM 1958 N N . PRO A 1 242 ? 8.982 1.306 -25.261 1.00 98.25 242 PRO A N 1
ATOM 1959 C CA . PRO A 1 242 ? 7.765 1.584 -26.022 1.00 98.25 242 PRO A CA 1
ATOM 1960 C C . PRO A 1 242 ? 6.488 1.302 -25.217 1.00 98.25 242 PRO A C 1
ATOM 1962 O O . PRO A 1 242 ? 5.572 2.124 -25.212 1.00 98.25 242 PRO A O 1
ATOM 1965 N N . ALA A 1 243 ? 6.453 0.193 -24.471 1.00 98.56 243 ALA A N 1
ATOM 1966 C CA . ALA A 1 243 ? 5.312 -0.166 -23.627 1.00 98.56 243 ALA A CA 1
ATOM 1967 C C . ALA A 1 243 ? 5.162 0.776 -22.421 1.00 98.56 243 ALA A C 1
ATOM 1969 O O . ALA A 1 243 ? 4.043 1.132 -22.051 1.00 98.56 243 ALA A O 1
ATOM 1970 N N . ILE A 1 244 ? 6.279 1.237 -21.845 1.00 98.56 244 ILE A N 1
ATOM 1971 C CA . ILE A 1 244 ? 6.286 2.282 -20.812 1.00 98.56 244 ILE A CA 1
ATOM 1972 C C . ILE A 1 244 ? 5.642 3.563 -21.349 1.00 98.56 244 ILE A C 1
ATOM 1974 O O . ILE A 1 244 ? 4.747 4.117 -20.709 1.00 98.56 244 ILE A O 1
ATOM 1978 N N . ALA A 1 245 ? 6.062 4.023 -22.530 1.00 98.38 245 ALA A N 1
ATOM 1979 C CA . ALA A 1 245 ? 5.521 5.228 -23.148 1.00 98.38 245 ALA A CA 1
ATOM 1980 C C . ALA A 1 245 ? 4.012 5.109 -23.408 1.00 98.38 245 ALA A C 1
ATOM 1982 O O . ALA A 1 245 ? 3.257 6.030 -23.096 1.00 98.38 245 ALA A O 1
ATOM 1983 N N . GLU A 1 246 ? 3.550 3.973 -23.937 1.00 98.19 246 GLU A N 1
ATOM 1984 C CA . GLU A 1 246 ? 2.121 3.728 -24.157 1.00 98.19 246 GLU A CA 1
ATOM 1985 C C . GLU A 1 246 ? 1.332 3.705 -22.838 1.00 98.19 246 GLU A C 1
ATOM 1987 O O . GLU A 1 246 ? 0.286 4.347 -22.720 1.00 98.19 246 GLU A O 1
ATOM 1992 N N . PHE A 1 247 ? 1.848 3.010 -21.820 1.00 98.19 247 PHE A N 1
ATOM 1993 C CA . PHE A 1 247 ? 1.215 2.916 -20.508 1.00 98.19 247 PHE A CA 1
ATOM 1994 C C . PHE A 1 247 ? 1.040 4.286 -19.850 1.00 98.19 247 PHE A C 1
ATOM 1996 O O . PHE A 1 247 ? -0.061 4.611 -19.402 1.00 98.19 247 PHE A O 1
ATOM 2003 N N . LEU A 1 248 ? 2.099 5.100 -19.835 1.00 98.19 248 LEU A N 1
ATOM 2004 C CA . LEU A 1 248 ? 2.072 6.443 -19.261 1.00 98.19 248 LEU A CA 1
ATOM 2005 C C . LEU A 1 248 ? 1.128 7.370 -20.040 1.00 98.19 248 LEU A C 1
ATOM 2007 O O . LEU A 1 248 ? 0.384 8.123 -19.429 1.00 98.19 248 LEU A O 1
ATOM 2011 N N . LYS A 1 249 ? 1.058 7.276 -21.372 1.00 97.69 249 LYS A N 1
ATOM 2012 C CA . LYS A 1 249 ? 0.095 8.072 -22.157 1.00 97.69 249 LYS A CA 1
ATOM 2013 C C . LYS A 1 249 ? -1.361 7.671 -21.925 1.00 97.69 249 LYS A C 1
ATOM 2015 O O . LYS A 1 249 ? -2.251 8.512 -22.016 1.00 97.69 249 LYS A O 1
ATOM 2020 N N . ARG A 1 250 ? -1.616 6.394 -21.637 1.00 95.94 250 ARG A N 1
ATOM 2021 C CA . ARG A 1 250 ? -2.971 5.850 -21.468 1.00 95.94 250 ARG A CA 1
ATOM 2022 C C . ARG A 1 250 ? -3.528 6.018 -20.052 1.00 95.94 250 ARG A C 1
ATOM 2024 O O . ARG A 1 250 ? -4.744 6.092 -19.890 1.00 95.94 250 ARG A O 1
ATOM 2031 N N . ILE A 1 251 ? -2.678 6.023 -19.026 1.00 96.00 251 ILE A N 1
ATOM 2032 C CA . ILE A 1 251 ? -3.093 5.981 -17.617 1.00 96.00 251 ILE A CA 1
ATOM 2033 C C . ILE A 1 251 ? -2.727 7.285 -16.902 1.00 96.00 251 ILE A C 1
ATOM 2035 O O . ILE A 1 251 ? -1.567 7.659 -16.842 1.00 96.00 251 ILE A O 1
ATOM 2039 N N . GLY A 1 252 ? -3.708 7.940 -16.270 1.00 95.12 252 GLY A N 1
ATOM 2040 C CA . GLY A 1 252 ? -3.500 9.160 -15.466 1.00 95.12 252 GLY A CA 1
ATOM 2041 C C . GLY A 1 252 ? -3.511 8.956 -13.942 1.00 95.12 252 GLY A C 1
ATOM 2042 O O . GLY A 1 252 ? -3.425 9.927 -13.185 1.00 95.12 252 GLY A O 1
ATOM 2043 N N . ARG A 1 253 ? -3.654 7.713 -13.454 1.00 96.56 253 ARG A N 1
ATOM 2044 C CA . ARG A 1 253 ? -3.737 7.404 -12.013 1.00 96.56 253 ARG A CA 1
ATOM 2045 C C . ARG A 1 253 ? -2.349 7.494 -11.379 1.00 96.56 253 ARG A C 1
ATOM 2047 O O . ARG A 1 253 ? -1.526 6.608 -11.600 1.00 96.56 253 ARG A O 1
ATOM 2054 N N . ARG A 1 254 ? -2.122 8.506 -10.530 1.00 94.50 254 ARG A N 1
ATOM 2055 C CA . ARG A 1 254 ? -0.838 8.773 -9.839 1.00 94.50 254 ARG A CA 1
ATOM 2056 C C . ARG A 1 254 ? -0.187 7.513 -9.256 1.00 94.50 254 ARG A C 1
ATOM 2058 O O . ARG A 1 254 ? 0.968 7.251 -9.571 1.00 94.50 254 ARG A O 1
ATOM 2065 N N . LYS A 1 255 ? -0.939 6.700 -8.499 1.00 91.69 255 LYS A N 1
ATOM 2066 C CA . LYS A 1 255 ? -0.462 5.427 -7.912 1.00 91.69 255 LYS A CA 1
ATOM 2067 C C . LYS A 1 255 ? 0.275 4.544 -8.931 1.00 91.69 255 LYS A C 1
ATOM 2069 O O . LYS A 1 255 ? 1.324 3.999 -8.621 1.00 91.69 255 LYS A O 1
ATOM 2074 N N . LEU A 1 256 ? -0.261 4.442 -10.148 1.00 96.62 256 LEU A N 1
ATOM 2075 C CA . LEU A 1 256 ? 0.247 3.535 -11.174 1.00 96.62 256 LEU A CA 1
ATOM 2076 C C . LEU A 1 256 ? 1.432 4.119 -11.958 1.00 96.62 256 LEU A C 1
ATOM 2078 O O . LEU A 1 256 ? 2.328 3.382 -12.357 1.00 96.62 256 LEU A O 1
ATOM 2082 N N . ILE A 1 257 ? 1.450 5.435 -12.191 1.00 97.50 257 ILE A N 1
ATOM 2083 C CA . ILE A 1 257 ? 2.424 6.059 -13.105 1.00 97.50 257 ILE A CA 1
ATOM 2084 C C . ILE A 1 257 ? 3.608 6.724 -12.407 1.00 97.50 257 ILE A C 1
ATOM 2086 O O . ILE A 1 257 ? 4.708 6.752 -12.960 1.00 97.50 257 ILE A O 1
ATOM 2090 N N . MET A 1 258 ? 3.409 7.258 -11.198 1.00 96.56 258 MET A N 1
ATOM 2091 C CA . MET A 1 258 ? 4.439 8.029 -10.499 1.00 96.56 258 MET A CA 1
ATOM 2092 C C . MET A 1 258 ? 5.708 7.214 -10.206 1.00 96.56 258 MET A C 1
ATOM 2094 O O . MET A 1 258 ? 6.789 7.771 -10.394 1.00 96.56 258 MET A O 1
ATOM 2098 N N . PRO A 1 259 ? 5.638 5.916 -9.831 1.00 96.38 259 PRO A N 1
ATOM 2099 C CA . PRO A 1 259 ? 6.842 5.101 -9.659 1.00 96.38 259 PRO A CA 1
ATOM 2100 C C . PRO A 1 259 ? 7.691 5.002 -10.933 1.00 96.38 259 PRO A C 1
ATOM 2102 O O . PRO A 1 259 ? 8.917 5.052 -10.867 1.00 96.38 259 PRO A O 1
ATOM 2105 N N . THR A 1 260 ? 7.048 4.919 -12.101 1.00 98.31 260 THR A N 1
ATOM 2106 C CA . THR A 1 260 ? 7.751 4.808 -13.388 1.00 98.31 260 THR A CA 1
ATOM 2107 C C . THR A 1 260 ? 8.365 6.145 -13.799 1.00 98.31 260 THR A C 1
ATOM 2109 O O . THR A 1 260 ? 9.525 6.177 -14.201 1.00 98.31 260 THR A O 1
ATOM 2112 N N . TYR A 1 261 ? 7.643 7.262 -13.630 1.00 98.50 261 TYR A N 1
ATOM 2113 C CA . TYR A 1 261 ? 8.221 8.597 -13.841 1.00 98.50 261 TYR A CA 1
ATOM 2114 C C . TYR A 1 261 ? 9.428 8.844 -12.935 1.00 98.50 261 TYR A C 1
ATOM 2116 O O . TYR A 1 261 ? 10.453 9.319 -13.417 1.00 98.50 261 TYR A O 1
ATOM 2124 N N . ARG A 1 262 ? 9.329 8.491 -11.647 1.00 97.56 262 ARG A N 1
ATOM 2125 C CA . ARG A 1 262 ? 10.435 8.622 -10.693 1.00 97.56 262 ARG A CA 1
ATOM 2126 C C . ARG A 1 262 ? 11.665 7.844 -11.161 1.00 97.56 262 ARG A C 1
ATOM 2128 O O . ARG A 1 262 ? 12.719 8.450 -11.315 1.00 97.56 262 ARG A O 1
ATOM 2135 N N . ALA A 1 263 ? 11.501 6.561 -11.492 1.00 97.88 263 ALA A N 1
ATOM 2136 C CA . ALA A 1 263 ? 12.601 5.724 -11.969 1.00 97.88 263 ALA A CA 1
ATOM 2137 C C . ALA A 1 263 ? 13.253 6.275 -13.252 1.00 97.88 263 ALA A C 1
ATOM 2139 O O . ALA A 1 263 ? 14.476 6.285 -13.363 1.00 97.88 263 ALA A O 1
ATOM 2140 N N . LEU A 1 264 ? 12.460 6.765 -14.216 1.00 98.44 264 LEU A N 1
ATOM 2141 C CA . LEU A 1 264 ? 12.990 7.350 -15.457 1.00 98.44 264 LEU A CA 1
ATOM 2142 C C . LEU A 1 264 ? 13.806 8.620 -15.197 1.00 98.44 264 LEU A C 1
ATOM 2144 O O . LEU A 1 264 ? 14.855 8.822 -15.807 1.00 98.44 264 LEU A O 1
ATOM 2148 N N . ILE A 1 265 ? 13.313 9.479 -14.307 1.00 97.88 265 ILE A N 1
ATOM 2149 C CA . ILE A 1 265 ? 13.950 10.750 -13.967 1.00 97.88 265 ILE A CA 1
ATOM 2150 C C . ILE A 1 265 ? 15.250 10.510 -13.192 1.00 97.88 265 ILE A C 1
ATOM 2152 O O . ILE A 1 265 ? 16.273 11.094 -13.542 1.00 97.88 265 ILE A O 1
ATOM 2156 N N . GLU A 1 266 ? 15.225 9.627 -12.192 1.00 95.94 266 GLU A N 1
ATOM 2157 C CA . GLU A 1 266 ? 16.396 9.257 -11.385 1.00 95.94 266 GLU A CA 1
ATOM 2158 C C . GLU A 1 266 ? 17.491 8.592 -12.226 1.00 95.94 266 GLU A C 1
ATOM 2160 O O . GLU A 1 266 ? 18.670 8.882 -12.037 1.00 95.94 266 GLU A O 1
ATOM 2165 N N . ALA A 1 267 ? 17.117 7.765 -13.208 1.00 95.81 267 ALA A N 1
ATOM 2166 C CA . ALA A 1 267 ? 18.075 7.130 -14.111 1.00 95.81 267 ALA A CA 1
ATOM 2167 C C . ALA A 1 267 ? 18.750 8.114 -15.093 1.00 95.81 267 ALA A C 1
ATOM 2169 O O . ALA A 1 267 ? 19.764 7.770 -15.701 1.00 95.81 267 ALA A O 1
ATOM 2170 N N . GLY A 1 268 ? 18.213 9.328 -15.269 1.00 95.56 268 GLY A N 1
ATOM 2171 C CA . GLY A 1 268 ? 18.836 10.385 -16.069 1.00 95.56 268 GLY A CA 1
ATOM 2172 C C . GLY A 1 268 ? 18.983 10.066 -17.567 1.00 95.56 268 GLY A C 1
ATOM 2173 O O . GLY A 1 268 ? 18.333 9.173 -18.113 1.00 95.56 268 GLY A O 1
ATOM 2174 N N . GLY A 1 269 ? 19.823 10.843 -18.263 1.00 94.88 269 GLY A N 1
ATOM 2175 C CA . GLY A 1 269 ? 20.180 10.621 -19.674 1.00 94.88 269 GLY A CA 1
ATOM 2176 C C . GLY A 1 269 ? 18.976 10.435 -20.608 1.00 94.88 269 GLY A C 1
ATOM 2177 O O . GLY A 1 269 ? 18.021 11.217 -20.581 1.00 94.88 269 GLY A O 1
ATOM 2178 N N . ASP A 1 270 ? 19.007 9.368 -21.408 1.00 95.62 270 ASP A N 1
ATOM 2179 C CA . ASP A 1 270 ? 17.919 9.006 -22.325 1.00 95.62 270 ASP A CA 1
ATOM 2180 C C . ASP A 1 270 ? 16.602 8.671 -21.607 1.00 95.62 270 ASP A C 1
ATOM 2182 O O . ASP A 1 270 ? 15.533 8.857 -22.186 1.00 95.62 270 ASP A O 1
ATOM 2186 N N . ASN A 1 271 ? 16.641 8.217 -20.348 1.00 97.12 271 ASN A N 1
ATOM 2187 C CA . ASN A 1 271 ? 15.423 7.956 -19.573 1.00 97.12 271 ASN A CA 1
ATOM 2188 C C . ASN A 1 271 ? 14.729 9.262 -19.168 1.00 97.12 271 ASN A C 1
ATOM 2190 O O . ASN A 1 271 ? 13.509 9.371 -19.289 1.00 97.12 271 ASN A O 1
ATOM 2194 N N . LEU A 1 272 ? 15.497 10.283 -18.770 1.00 97.25 272 LEU A N 1
ATOM 2195 C CA . LEU A 1 272 ? 14.952 11.615 -18.495 1.00 97.25 272 LEU A CA 1
ATOM 2196 C C . LEU A 1 272 ? 14.386 12.257 -19.769 1.00 97.25 272 LEU A C 1
ATOM 2198 O O . LEU A 1 272 ? 13.339 12.903 -19.719 1.00 97.25 272 LEU A O 1
ATOM 2202 N N . LYS A 1 273 ? 15.053 12.065 -20.914 1.00 97.19 273 LYS A N 1
ATOM 2203 C CA . LYS A 1 273 ? 14.537 12.509 -22.215 1.00 97.19 273 LYS A CA 1
ATOM 2204 C C . LYS A 1 273 ? 13.199 11.833 -22.534 1.00 97.19 273 LYS A C 1
ATOM 2206 O O . LYS A 1 273 ? 12.225 12.539 -22.787 1.00 97.19 273 LYS A O 1
ATOM 2211 N N . LEU A 1 274 ? 13.127 10.504 -22.408 1.00 98.06 274 LEU A N 1
ATOM 2212 C CA . LEU A 1 274 ? 11.894 9.737 -22.596 1.00 98.06 274 LEU A CA 1
ATOM 2213 C C . LEU A 1 274 ? 10.772 10.222 -21.666 1.00 98.06 274 LEU A C 1
ATOM 2215 O O . LEU A 1 274 ? 9.651 10.428 -22.121 1.00 98.06 274 LEU A O 1
ATOM 2219 N N . ALA A 1 275 ? 11.061 10.454 -20.380 1.00 98.38 275 ALA A N 1
ATOM 2220 C CA . ALA A 1 275 ? 10.073 10.964 -19.428 1.00 98.38 275 ALA A CA 1
ATOM 2221 C C . ALA A 1 275 ? 9.484 12.315 -19.864 1.00 98.38 275 ALA A C 1
ATOM 2223 O O . ALA A 1 275 ? 8.274 12.513 -19.762 1.00 98.38 275 ALA A O 1
ATOM 2224 N N . ARG A 1 276 ? 10.318 13.236 -20.370 1.00 98.38 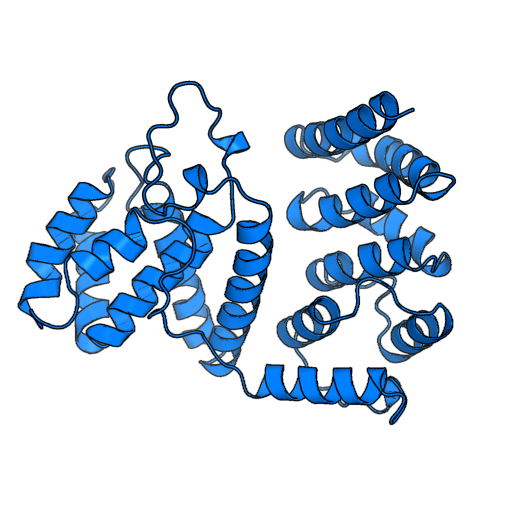276 ARG A N 1
ATOM 2225 C CA . ARG A 1 276 ? 9.866 14.554 -20.850 1.00 98.38 276 ARG A CA 1
ATOM 2226 C C . ARG A 1 276 ? 9.026 14.450 -22.119 1.00 98.38 276 ARG A C 1
ATOM 2228 O O . ARG A 1 276 ? 7.984 15.095 -22.192 1.00 98.38 276 ARG A O 1
ATOM 2235 N N . GLU A 1 277 ? 9.456 13.642 -23.084 1.00 98.38 277 GLU A N 1
ATOM 2236 C CA . GLU A 1 277 ? 8.731 13.424 -24.344 1.00 98.38 277 GLU A CA 1
ATOM 2237 C C . GLU A 1 277 ? 7.355 12.799 -24.086 1.00 98.38 277 GLU A C 1
ATOM 2239 O O . GLU A 1 277 ? 6.330 13.342 -24.496 1.00 98.38 277 GLU A O 1
ATOM 2244 N N . VAL A 1 278 ? 7.317 11.721 -23.300 1.00 98.25 278 VAL A N 1
ATOM 2245 C CA . VAL A 1 278 ? 6.073 11.036 -22.933 1.00 98.25 278 VAL A CA 1
ATOM 2246 C C . VAL A 1 278 ? 5.147 11.947 -22.133 1.00 98.25 278 VAL A C 1
ATOM 2248 O O . VAL A 1 278 ? 3.946 11.975 -22.402 1.00 98.25 278 VAL A O 1
ATOM 2251 N N . TYR A 1 279 ? 5.676 12.721 -21.179 1.00 98.50 279 TYR A N 1
ATOM 2252 C CA . TYR A 1 279 ? 4.858 13.661 -20.414 1.00 98.50 279 TYR A CA 1
ATOM 2253 C C . TYR A 1 279 ? 4.259 14.754 -21.303 1.00 98.50 279 TYR A C 1
ATOM 2255 O O . TYR A 1 279 ? 3.084 15.074 -21.143 1.00 98.50 279 TYR A O 1
ATOM 2263 N N . ALA A 1 280 ? 5.018 15.297 -22.258 1.00 98.19 280 ALA A N 1
ATOM 2264 C CA . ALA A 1 280 ? 4.513 16.314 -23.179 1.00 98.19 280 ALA A CA 1
ATOM 2265 C C . ALA A 1 280 ? 3.304 15.811 -23.991 1.00 98.19 280 ALA A C 1
ATOM 2267 O O . ALA A 1 280 ? 2.351 16.563 -24.192 1.00 98.19 280 ALA A O 1
ATOM 2268 N N . GLU A 1 281 ? 3.311 14.537 -24.392 1.00 98.06 281 GLU A N 1
ATOM 2269 C CA . GLU A 1 281 ? 2.178 13.895 -25.069 1.00 98.06 281 GLU A CA 1
ATOM 2270 C C . GLU A 1 281 ? 1.020 13.558 -24.110 1.00 98.06 281 GLU A C 1
ATOM 2272 O O . GLU A 1 281 ? -0.146 13.732 -24.460 1.00 98.06 281 GLU A O 1
ATOM 2277 N N . ALA A 1 282 ? 1.319 13.084 -22.896 1.00 97.56 282 ALA A N 1
ATOM 2278 C CA . ALA A 1 282 ? 0.315 12.613 -21.938 1.00 97.56 282 ALA A CA 1
ATOM 2279 C C . ALA A 1 282 ? -0.394 13.744 -21.169 1.00 97.56 282 ALA A C 1
ATOM 2281 O O . ALA A 1 282 ? -1.544 13.586 -20.752 1.00 97.56 282 ALA A O 1
ATOM 2282 N N . LYS A 1 283 ? 0.272 14.894 -20.979 1.00 96.81 283 LYS A N 1
ATOM 2283 C CA . LYS A 1 283 ? -0.153 15.988 -20.086 1.00 96.81 283 LYS A CA 1
ATOM 2284 C C . LYS A 1 283 ? -1.586 16.455 -20.334 1.00 96.81 283 LYS A C 1
ATOM 2286 O O . LYS A 1 283 ? -2.301 16.733 -19.376 1.00 96.81 283 LYS A O 1
ATOM 2291 N N . ALA A 1 284 ? -2.012 16.532 -21.595 1.00 95.44 284 ALA A N 1
ATOM 2292 C CA . ALA A 1 284 ? -3.351 17.001 -21.951 1.00 95.44 284 ALA A CA 1
ATOM 2293 C C . ALA A 1 284 ? -4.477 16.075 -21.445 1.00 95.44 284 ALA A C 1
ATOM 2295 O O . ALA A 1 284 ? -5.594 16.540 -21.239 1.00 95.44 284 ALA A O 1
ATOM 2296 N N . GLY A 1 285 ? -4.190 14.784 -21.237 1.00 95.19 285 GLY A N 1
ATOM 2297 C CA . GLY A 1 285 ? -5.147 13.802 -20.717 1.00 95.19 285 GLY A CA 1
ATOM 2298 C C . GLY A 1 285 ? -5.080 13.597 -19.201 1.00 95.19 285 GLY A C 1
ATOM 2299 O O . GLY A 1 285 ? -5.914 12.888 -18.638 1.00 95.19 285 GLY A O 1
ATOM 2300 N N . TYR A 1 286 ? -4.094 14.181 -18.522 1.00 97.94 286 TYR A N 1
ATOM 2301 C CA . TYR A 1 286 ? -3.925 14.024 -17.082 1.00 97.94 286 TYR A CA 1
ATOM 2302 C C . TYR A 1 286 ? -4.803 14.985 -16.283 1.00 97.94 286 TYR A C 1
ATOM 2304 O O . TYR A 1 286 ? -4.988 16.149 -16.633 1.00 97.94 286 TYR A O 1
ATOM 2312 N N . HIS A 1 287 ? -5.279 14.506 -15.132 1.00 96.38 287 HIS A N 1
ATOM 2313 C CA . HIS A 1 287 ? -5.863 15.375 -14.117 1.00 96.38 287 HIS A CA 1
ATOM 2314 C C . HIS A 1 287 ? -4.814 16.398 -13.623 1.00 96.38 287 HIS A C 1
ATOM 2316 O O . HIS A 1 287 ? -3.655 16.010 -13.445 1.00 96.38 287 HIS A O 1
ATOM 2322 N N . PRO A 1 288 ? -5.182 17.659 -13.315 1.00 95.12 288 PRO A N 1
ATOM 2323 C CA . PRO A 1 288 ? -4.228 18.687 -12.883 1.00 95.12 288 PRO A CA 1
ATOM 2324 C C . PRO A 1 288 ? -3.311 18.278 -11.720 1.00 95.12 288 PRO A C 1
ATOM 2326 O O . PRO A 1 288 ? -2.116 18.546 -11.763 1.00 95.12 288 PRO A O 1
ATOM 2329 N N . ILE A 1 289 ? -3.833 17.553 -10.723 1.00 92.00 289 ILE A N 1
ATOM 2330 C CA . ILE A 1 289 ? -3.033 17.025 -9.595 1.00 92.00 289 ILE A CA 1
ATOM 2331 C C . ILE A 1 289 ? -1.961 16.029 -10.078 1.00 92.00 289 ILE A C 1
ATOM 2333 O O . ILE A 1 289 ? -0.834 16.009 -9.575 1.00 92.00 289 ILE A O 1
ATOM 2337 N N . THR A 1 290 ? -2.295 15.193 -11.067 1.00 94.75 290 THR A N 1
ATOM 2338 C CA . THR A 1 290 ? -1.342 14.259 -11.679 1.00 94.75 290 THR A CA 1
ATOM 2339 C C . THR A 1 290 ? -0.251 15.027 -12.419 1.00 94.75 290 THR A C 1
ATOM 2341 O O . THR A 1 290 ? 0.928 14.773 -12.178 1.00 94.75 290 THR A O 1
ATOM 2344 N N . SER A 1 291 ? -0.632 15.997 -13.254 1.00 96.56 291 SER A N 1
ATOM 2345 C CA . SER A 1 291 ? 0.303 16.865 -13.982 1.00 96.56 291 SER A CA 1
ATOM 2346 C C . SER A 1 291 ? 1.246 17.605 -13.032 1.00 96.56 291 SER A C 1
ATOM 2348 O O . SER A 1 291 ? 2.460 17.516 -13.192 1.00 96.56 291 SER A O 1
ATOM 2350 N N . GLY A 1 292 ? 0.707 18.220 -11.975 1.00 95.50 292 GLY A N 1
ATOM 2351 C CA . GLY A 1 292 ? 1.500 18.904 -10.953 1.00 95.50 292 GLY A CA 1
ATOM 2352 C C . GLY A 1 292 ? 2.489 17.977 -10.238 1.00 95.50 292 GLY A C 1
ATOM 2353 O O . GLY A 1 292 ? 3.628 18.363 -9.992 1.00 95.50 292 GLY A O 1
ATOM 2354 N N . SER A 1 293 ? 2.110 16.719 -9.977 1.00 94.00 293 SER A N 1
ATOM 2355 C CA . SER A 1 293 ? 3.020 15.733 -9.369 1.00 94.00 293 SER A CA 1
ATOM 2356 C C . SER A 1 293 ? 4.195 15.370 -10.286 1.00 94.00 293 SER A C 1
ATOM 2358 O O . SER A 1 293 ? 5.327 15.252 -9.817 1.00 94.00 293 SER A O 1
ATOM 2360 N N . VAL A 1 294 ? 3.945 15.181 -11.587 1.00 96.75 294 VAL A N 1
ATOM 2361 C CA . VAL A 1 294 ? 5.006 14.879 -12.566 1.00 96.75 294 VAL A CA 1
ATOM 2362 C C . VAL A 1 294 ? 5.907 16.099 -12.780 1.00 96.75 294 VAL A C 1
ATOM 2364 O O . VAL A 1 294 ? 7.129 15.964 -12.804 1.00 96.75 294 VAL A O 1
ATOM 2367 N N . GLU A 1 295 ? 5.325 17.297 -12.862 1.00 97.00 295 GLU A N 1
ATOM 2368 C CA . GLU A 1 295 ? 6.063 18.560 -12.986 1.00 97.00 295 GLU A CA 1
ATOM 2369 C C . GLU A 1 295 ? 6.974 18.819 -11.789 1.00 97.00 295 GLU A C 1
ATOM 2371 O O . GLU A 1 295 ? 8.128 19.193 -11.985 1.00 97.00 295 GLU A O 1
ATOM 2376 N N . ALA A 1 296 ? 6.511 18.545 -10.567 1.00 94.94 296 ALA A N 1
ATOM 2377 C CA . ALA A 1 296 ? 7.336 18.661 -9.369 1.00 94.94 296 ALA A CA 1
ATOM 2378 C C . ALA A 1 296 ? 8.569 17.737 -9.418 1.00 94.94 296 ALA A C 1
ATOM 2380 O O . ALA A 1 296 ? 9.672 18.164 -9.066 1.00 94.94 296 ALA A O 1
ATOM 2381 N N . LEU A 1 297 ? 8.421 16.494 -9.902 1.00 94.81 297 LEU A N 1
ATOM 2382 C CA . LEU A 1 297 ? 9.560 15.585 -10.089 1.00 94.81 297 LEU A CA 1
ATOM 2383 C C . LEU A 1 297 ? 10.542 16.099 -11.150 1.00 94.81 297 LEU A C 1
ATOM 2385 O O . LEU A 1 297 ? 11.752 16.081 -10.927 1.00 94.81 297 LEU A O 1
ATOM 2389 N N . LEU A 1 298 ? 10.033 16.574 -12.290 1.00 96.19 298 LEU A N 1
ATOM 2390 C CA . LEU A 1 298 ? 10.864 17.111 -13.371 1.00 96.19 298 LEU A CA 1
ATOM 2391 C C . LEU A 1 298 ? 11.613 18.380 -12.943 1.00 96.19 298 LEU A C 1
ATOM 2393 O O . LEU A 1 298 ? 12.796 18.513 -13.252 1.00 96.19 298 LEU A O 1
ATOM 2397 N N . ALA A 1 299 ? 10.953 19.273 -12.203 1.00 94.88 299 ALA A N 1
ATOM 2398 C CA . ALA A 1 299 ? 11.550 20.497 -11.677 1.00 94.88 299 ALA A CA 1
ATOM 2399 C C . ALA A 1 299 ? 12.664 20.195 -10.665 1.00 94.88 299 ALA A C 1
ATOM 2401 O O . ALA A 1 299 ? 13.734 20.798 -10.725 1.00 94.88 299 ALA A O 1
ATOM 2402 N N . LYS A 1 300 ? 12.457 19.210 -9.777 1.00 91.94 300 LYS A N 1
ATOM 2403 C CA . LYS A 1 300 ? 13.496 18.746 -8.845 1.00 91.94 300 LYS A CA 1
ATOM 2404 C C . LYS A 1 300 ? 14.730 18.219 -9.585 1.00 91.94 300 LYS A C 1
ATOM 2406 O O . LYS A 1 300 ? 15.849 18.480 -9.155 1.00 91.94 300 LYS A O 1
ATOM 2411 N N . ALA A 1 301 ? 14.535 17.509 -10.696 1.00 91.06 301 ALA A N 1
ATOM 2412 C CA . ALA A 1 301 ? 15.632 17.012 -11.525 1.00 91.06 301 ALA A CA 1
ATOM 2413 C C . ALA A 1 301 ? 16.396 18.134 -12.245 1.00 91.06 301 ALA A C 1
ATOM 2415 O O . ALA A 1 301 ? 17.610 18.039 -12.408 1.00 91.06 301 ALA A O 1
ATOM 2416 N N . ASP A 1 302 ? 15.704 19.198 -12.662 1.00 88.56 302 ASP A N 1
ATOM 2417 C CA . ASP A 1 302 ? 16.334 20.369 -13.279 1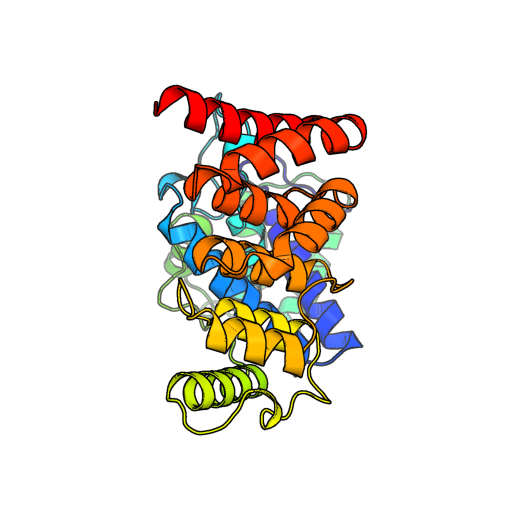.00 88.56 302 ASP A CA 1
ATOM 2418 C C . ASP A 1 302 ? 17.146 21.189 -12.266 1.00 88.56 302 ASP A C 1
ATOM 2420 O O . ASP A 1 302 ? 18.207 21.694 -12.613 1.00 88.56 302 ASP A O 1
ATOM 2424 N N . ALA A 1 303 ? 16.701 21.258 -11.008 1.00 88.00 303 ALA A N 1
ATOM 2425 C CA . ALA A 1 303 ? 17.421 21.933 -9.925 1.00 88.00 303 ALA A CA 1
ATOM 2426 C C . ALA A 1 303 ? 18.665 21.174 -9.415 1.00 88.00 303 ALA A C 1
ATOM 2428 O O . ALA A 1 303 ? 19.472 21.752 -8.692 1.00 88.00 303 ALA A O 1
ATOM 2429 N N . ALA A 1 304 ? 18.805 19.886 -9.745 1.00 78.12 304 ALA A N 1
ATOM 2430 C CA . ALA A 1 304 ? 19.935 19.050 -9.330 1.00 78.12 304 ALA A CA 1
ATOM 2431 C C . ALA A 1 304 ? 21.108 19.041 -10.336 1.00 78.12 304 ALA A C 1
ATOM 2433 O O . ALA A 1 304 ? 22.110 18.371 -10.080 1.00 78.12 304 ALA A O 1
ATOM 2434 N N . LYS A 1 305 ? 20.970 19.735 -11.474 1.00 59.28 305 LYS A N 1
ATOM 2435 C CA . LYS A 1 305 ? 22.017 19.933 -12.490 1.00 59.28 305 LYS A CA 1
ATOM 2436 C C . LYS A 1 305 ? 22.826 21.193 -12.213 1.00 59.28 305 LYS A C 1
ATOM 2438 O O . LYS A 1 305 ? 24.036 21.157 -12.523 1.00 59.28 305 LYS A O 1
#

pLDDT: mean 96.47, std 3.68, range [59.28, 98.81]

Radius of gyration: 21.77 Å; chains: 1; bounding box: 48×49×56 Å

Sequence (305 aa):
NLVTNASWNDIWLNEGFTSYVENRVVEALYGKEQSQMEDVISQHGLDLELKEMNPKWQALAMPALGTTDPDEVSSGVPYVKGAWFLQFLEQRFGREVFDPFLRGWFDSHAFQSVNSAEFVAYLHENLLPKNPKAVTEKELDAWLNQPGIPKFAKRATSERLDAVDKARQRWLDGKGVASDIKTADWITQEWVHFLEGMPETLSNAQLVELDQAFHFTGTRNGEIAQRWYPLTVRSGYFEARPAIAEFLKRIGRRKLIMPTYRALIEAGGDNLKLAREVYAEAKAGYHPITSGSVEALLAKADAAK

Foldseek 3Di:
DWEAAPDLLFRLVPQLVVLLVVLVVCCVPVNPQVSLLVLQLLLVVQVVVLVVDDQQLQALSHDDCVPPDSVVSDDSNSHNLSVLVLVLLCVLQPCVQSVVLVVCVSVVQTPHHDHPVRVVVSCVVRPCVSPVPSDDPVNVCQSHPGGDHPPPRDGRDHPLLVLLVVLLVCVVVVNDFLLVDPCPPPDPSSLLSNLVPDPLEDELVNLVRNCVNPVLQLDPDLSSQQRSQLRCLSHVNCVSLVSLLVSLLVDQDCSRNVSNLLSLLVSDDVSLVSSVVSCVNNVVVHDPVSNVSSVVSNVVSVVVD

Secondary structure (DSSP, 8-state):
--EEESSGGGTHHHHHHHHHHHHHHHHHHH-HHHHHHHHHHHHHHHHHHHHHS-GGG--SSPPP-TTS-GGGS--SIIIIIHHHHHHHHHHHH-HHHHHHHHHHHHHHTTTEEE-HHHHHHHHHHHTGGGSTTSS-HHHHHHHHTSSS--TTPPPP--HHHHHHHHHHHHHHTTSS-GGGS--TT--HHHHHHHHHTS-S---HHHHHHHHHHH--TT-S-HHHHHHHHHHHHHTT-GGGHHHHHHHHHH---HHHHHHHHHHHHHT-HHHHHHHHHHHHHHGGGS-HHHHHHHHHHHHHHHHT-